Protein AF-A0A2E7MFT5-F1 (afdb_monomer)

Mean predicted aligned error: 11.11 Å

Radius of gyration: 20.75 Å; Cα contacts (8 Å, |Δi|>4): 295; chains: 1; bounding box: 54×28×75 Å

Foldseek 3Di:
DPPVVVVVVVVVVVVPPPPDDPDPPPPPPPPPDPDDLDFDWAAWEDFPQKIKTFTDLNDQFAKFKAALVRHTPDDVPHLDGDNRPDRIDMDGCVSNVDDAQIWIWTWHPDPDIDIDDTHGYHYQCPLVSPNDNEVVSLVQLVCVQVVNHDPPPPVGVNSQVSQPNVPPSDSYVVSSVVSVCVHVVVPD

Solvent-accessible surface area (backbone atoms only — not comparable to full-atom values): 11290 Å² total; per-residue (Å²): 144,79,76,76,69,68,61,60,58,60,63,60,61,72,74,73,75,86,80,85,80,88,70,81,83,71,78,80,72,77,72,81,76,76,87,64,96,44,73,41,73,74,44,36,37,37,50,93,64,33,31,43,38,31,33,39,47,70,24,67,34,26,30,38,46,21,42,80,86,68,47,74,53,90,54,100,70,35,74,45,68,58,73,29,86,50,54,63,48,78,41,50,34,87,78,58,66,74,50,70,68,24,25,40,25,47,26,32,85,50,102,67,65,55,62,56,76,70,36,60,27,39,41,53,40,29,52,81,72,78,84,55,67,48,72,67,26,54,51,52,54,50,24,50,66,67,76,62,39,59,100,75,50,75,79,46,71,62,36,51,58,15,46,26,67,83,71,80,87,59,74,42,74,67,27,55,53,54,46,50,30,52,62,69,67,68,63,127

Structure (mmCIF, N/CA/C/O backbone):
data_AF-A0A2E7MFT5-F1
#
_entry.id   AF-A0A2E7MFT5-F1
#
loop_
_atom_site.group_PDB
_atom_site.id
_atom_site.type_symbol
_atom_site.label_atom_id
_atom_site.label_alt_id
_atom_site.label_comp_id
_atom_site.label_asym_id
_atom_site.label_entity_id
_atom_site.label_seq_id
_atom_site.pdbx_PDB_ins_code
_atom_site.Cartn_x
_atom_site.Cartn_y
_atom_site.Cartn_z
_atom_site.occupancy
_atom_site.B_iso_or_equiv
_atom_site.auth_seq_id
_atom_site.auth_comp_id
_atom_site.auth_asym_id
_atom_site.auth_atom_id
_atom_site.pdbx_PDB_model_num
ATOM 1 N N . MET A 1 1 ? 16.860 3.274 -48.343 1.00 55.91 1 MET A N 1
ATOM 2 C CA . MET A 1 1 ? 16.608 2.228 -47.322 1.00 55.91 1 MET A CA 1
ATOM 3 C C . MET A 1 1 ? 17.905 1.760 -46.633 1.00 55.91 1 MET A C 1
ATOM 5 O O . MET A 1 1 ? 18.049 0.589 -46.322 1.00 55.91 1 MET A O 1
ATOM 9 N N . ALA A 1 2 ? 18.855 2.670 -46.365 1.00 52.38 2 ALA A N 1
ATOM 10 C CA . ALA A 1 2 ? 20.175 2.335 -45.801 1.00 52.38 2 ALA A CA 1
ATOM 11 C C . ALA A 1 2 ? 20.562 3.197 -44.580 1.00 52.38 2 ALA A C 1
ATOM 13 O O . ALA A 1 2 ? 21.679 3.111 -44.091 1.00 52.38 2 ALA A O 1
ATOM 14 N N . THR A 1 3 ? 19.641 4.016 -44.066 1.00 50.09 3 THR A N 1
ATOM 15 C CA . THR A 1 3 ? 19.906 4.994 -42.995 1.00 50.09 3 THR A CA 1
ATOM 16 C C . THR A 1 3 ? 19.317 4.615 -41.633 1.00 50.09 3 THR A C 1
ATOM 18 O O . THR A 1 3 ? 19.660 5.243 -40.643 1.00 50.09 3 THR A O 1
ATOM 21 N N . LEU A 1 4 ? 18.505 3.553 -41.542 1.00 46.22 4 LEU A N 1
ATOM 22 C CA . LEU A 1 4 ? 17.891 3.086 -40.283 1.00 46.22 4 LEU A CA 1
ATOM 23 C C . LEU A 1 4 ? 18.738 2.062 -39.503 1.00 46.22 4 LEU A C 1
ATOM 25 O O . LEU A 1 4 ? 18.418 1.744 -38.364 1.00 46.22 4 LEU A O 1
ATOM 29 N N . ARG A 1 5 ? 19.835 1.552 -40.080 1.00 45.94 5 ARG A N 1
ATOM 30 C CA . ARG A 1 5 ? 20.707 0.561 -39.419 1.00 45.94 5 ARG A CA 1
ATOM 31 C C . ARG A 1 5 ? 21.789 1.166 -38.518 1.00 45.94 5 ARG A C 1
ATOM 33 O O . ARG A 1 5 ? 22.285 0.466 -37.644 1.00 45.94 5 ARG A O 1
ATOM 40 N N . ASN A 1 6 ? 22.113 2.451 -38.676 1.00 44.56 6 ASN A N 1
ATOM 41 C CA . ASN A 1 6 ? 23.168 3.099 -37.885 1.00 44.56 6 ASN A CA 1
ATOM 42 C C . ASN A 1 6 ? 22.675 3.718 -36.569 1.00 44.56 6 ASN A C 1
ATOM 44 O O . ASN A 1 6 ? 23.493 4.013 -35.705 1.00 44.56 6 ASN A O 1
ATOM 48 N N . SER A 1 7 ? 21.363 3.869 -36.376 1.00 50.38 7 SER A N 1
ATOM 49 C CA . SER A 1 7 ? 20.803 4.431 -35.136 1.00 50.38 7 SER A CA 1
ATOM 50 C C . SER A 1 7 ? 20.579 3.380 -34.043 1.00 50.38 7 SER A C 1
ATOM 52 O O . SER A 1 7 ? 20.597 3.721 -32.867 1.00 50.38 7 SER A O 1
ATOM 54 N N . LEU A 1 8 ? 20.436 2.097 -34.403 1.00 45.00 8 LEU A N 1
ATOM 55 C CA . LEU A 1 8 ? 20.237 1.016 -33.428 1.00 45.00 8 LEU A CA 1
ATOM 56 C C . LEU A 1 8 ? 21.550 0.596 -32.739 1.00 45.00 8 LEU A C 1
ATOM 58 O O . LEU A 1 8 ? 21.550 0.224 -31.573 1.00 45.00 8 LEU A O 1
ATOM 62 N N . LEU A 1 9 ? 22.687 0.721 -33.431 1.00 44.47 9 LEU A N 1
ATOM 63 C CA . LEU A 1 9 ? 24.017 0.430 -32.875 1.00 44.47 9 LEU A CA 1
ATOM 64 C C . LEU A 1 9 ? 24.545 1.539 -31.950 1.00 44.47 9 LEU A C 1
ATOM 66 O O . LEU A 1 9 ? 25.370 1.261 -31.086 1.00 44.47 9 LEU A O 1
ATOM 70 N N . ALA A 1 10 ? 24.036 2.768 -32.077 1.00 44.44 10 ALA A N 1
ATOM 71 C CA . ALA A 1 10 ? 24.374 3.865 -31.170 1.00 44.44 10 ALA A CA 1
ATOM 72 C C . ALA A 1 10 ? 23.629 3.781 -29.826 1.00 44.44 10 ALA A C 1
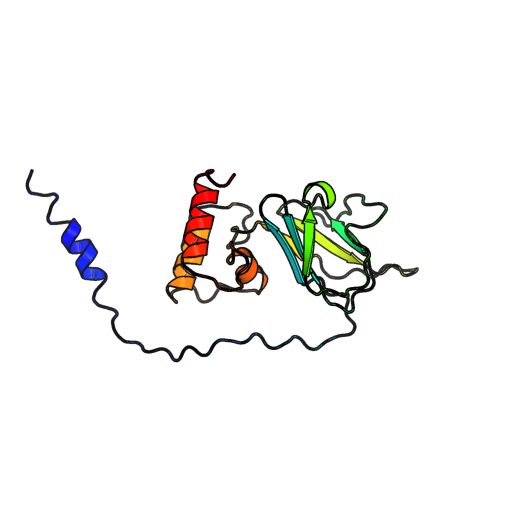ATOM 74 O O . ALA A 1 10 ? 24.140 4.282 -28.833 1.00 44.44 10 ALA A O 1
ATOM 75 N N . LEU A 1 11 ? 22.466 3.118 -29.771 1.00 44.41 11 LEU A N 1
ATOM 76 C CA . LEU A 1 11 ? 21.728 2.911 -28.519 1.00 44.41 11 LEU A CA 1
ATOM 77 C C . LEU A 1 11 ? 22.298 1.740 -27.695 1.00 44.41 11 LEU A C 1
ATOM 79 O O . LEU A 1 11 ? 22.260 1.766 -26.471 1.00 44.41 11 LEU A O 1
ATOM 83 N N . VAL A 1 12 ? 22.876 0.731 -28.359 1.00 46.03 12 VAL A N 1
ATOM 84 C CA . VAL A 1 12 ? 23.471 -0.446 -27.695 1.00 46.03 12 VAL A CA 1
ATOM 85 C C . VAL A 1 12 ? 24.888 -0.161 -27.167 1.00 46.03 12 VAL A C 1
ATOM 87 O O . VAL A 1 12 ? 25.321 -0.779 -26.200 1.00 46.03 12 VAL A O 1
ATOM 90 N N . ALA A 1 13 ? 25.609 0.810 -27.739 1.00 38.19 13 ALA A N 1
ATOM 91 C CA . ALA A 1 13 ? 26.979 1.131 -27.324 1.00 38.19 13 ALA A CA 1
ATOM 92 C C . ALA A 1 13 ? 27.079 1.988 -26.045 1.00 38.19 13 ALA A C 1
ATOM 94 O O . ALA A 1 13 ? 28.121 1.976 -25.393 1.00 38.19 13 ALA A O 1
ATOM 95 N N . THR A 1 14 ? 26.021 2.695 -25.640 1.00 41.31 14 THR A N 1
ATOM 96 C CA . THR A 1 14 ? 26.007 3.481 -24.389 1.00 41.31 14 THR A CA 1
ATOM 97 C C . THR A 1 14 ? 25.659 2.654 -23.149 1.00 41.31 14 THR A C 1
ATOM 99 O O . THR A 1 14 ? 25.906 3.106 -22.037 1.00 41.31 14 THR A O 1
ATOM 102 N N . LEU A 1 15 ? 25.150 1.429 -23.319 1.00 45.50 15 LEU A N 1
ATOM 103 C CA . LEU A 1 15 ? 24.795 0.521 -22.218 1.00 45.50 15 LEU A CA 1
ATOM 104 C C . LEU A 1 15 ? 25.962 -0.369 -21.743 1.00 45.50 15 LEU A C 1
ATOM 106 O O . LEU A 1 15 ? 25.806 -1.122 -20.790 1.00 45.50 15 LEU A O 1
ATOM 110 N N . ALA A 1 16 ? 27.142 -0.279 -22.368 1.00 43.31 16 ALA A N 1
ATOM 111 C CA . ALA A 1 16 ? 28.262 -1.196 -22.116 1.00 43.31 16 ALA A CA 1
ATOM 112 C C . ALA A 1 16 ? 29.451 -0.591 -21.336 1.00 43.31 16 ALA A C 1
ATOM 114 O O . ALA A 1 16 ? 30.512 -1.211 -21.294 1.00 43.31 16 ALA A O 1
ATOM 115 N N . PHE A 1 17 ? 29.317 0.600 -20.730 1.00 41.56 17 PHE A N 1
ATOM 116 C CA . PHE A 1 17 ? 30.444 1.289 -20.068 1.00 41.56 17 PHE A CA 1
ATOM 117 C C . PHE A 1 17 ? 30.360 1.431 -18.539 1.00 41.56 17 PHE A C 1
ATOM 119 O O . PHE A 1 17 ? 31.281 1.976 -17.939 1.00 41.56 17 PHE A O 1
ATOM 126 N N . PHE A 1 18 ? 29.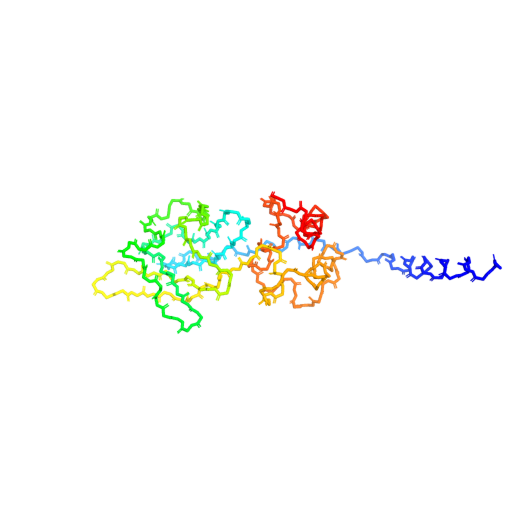330 0.900 -17.879 1.00 45.69 18 PHE A N 1
ATOM 127 C CA . PHE A 1 18 ? 29.241 0.897 -16.410 1.00 45.69 18 PHE A CA 1
ATOM 128 C C . PHE A 1 18 ? 29.406 -0.518 -15.853 1.00 45.69 18 PHE A C 1
ATOM 130 O O . PHE A 1 18 ? 28.514 -1.098 -15.247 1.00 45.69 18 PHE A O 1
ATOM 137 N N . GLY A 1 19 ? 30.580 -1.094 -16.108 1.00 44.16 19 GLY A N 1
ATOM 138 C CA . GLY A 1 19 ? 31.041 -2.309 -15.451 1.00 44.16 19 GLY A CA 1
ATOM 139 C C . GLY A 1 19 ? 31.974 -1.970 -14.290 1.00 44.16 19 GLY A C 1
ATOM 140 O O . GLY A 1 19 ? 32.982 -1.300 -14.496 1.00 44.16 19 GLY A O 1
ATOM 141 N N . ALA A 1 20 ? 31.655 -2.532 -13.122 1.00 48.84 20 ALA A N 1
ATOM 142 C CA . ALA A 1 20 ? 32.472 -2.646 -11.910 1.00 48.84 20 ALA A CA 1
ATOM 143 C C . ALA A 1 20 ? 32.384 -1.506 -10.878 1.00 48.84 20 ALA A C 1
ATOM 145 O O . ALA A 1 20 ? 33.358 -0.806 -10.607 1.00 48.84 20 ALA A O 1
ATOM 146 N N . ILE A 1 21 ? 31.257 -1.455 -10.163 1.00 49.47 21 ILE A N 1
ATOM 147 C CA . ILE A 1 21 ? 31.282 -1.181 -8.722 1.00 49.47 21 ILE A CA 1
ATOM 148 C C . ILE A 1 21 ? 30.649 -2.392 -8.038 1.00 49.47 21 ILE A C 1
ATOM 150 O O . ILE A 1 21 ? 29.444 -2.600 -8.084 1.00 49.47 21 ILE A O 1
ATOM 154 N N . LEU A 1 22 ? 31.500 -3.240 -7.462 1.00 48.91 22 LEU A N 1
ATOM 155 C CA . LEU A 1 22 ? 31.096 -4.329 -6.582 1.00 48.91 22 LEU A CA 1
ATOM 156 C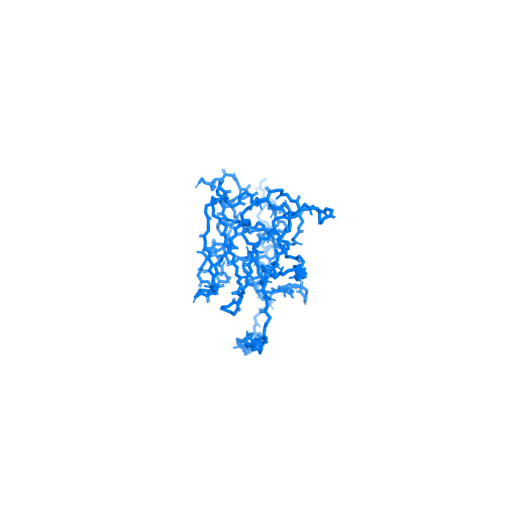 C . LEU A 1 22 ? 30.652 -3.693 -5.256 1.00 48.91 22 LEU A C 1
ATOM 158 O O . LEU A 1 22 ? 31.468 -3.502 -4.354 1.00 48.91 22 LEU A O 1
ATOM 162 N N . ALA A 1 23 ? 29.386 -3.287 -5.175 1.00 47.81 23 ALA A N 1
ATOM 163 C CA . ALA A 1 23 ? 28.787 -2.847 -3.926 1.00 47.81 23 ALA A CA 1
ATOM 164 C C . ALA A 1 23 ? 28.603 -4.073 -3.021 1.00 47.81 23 ALA A C 1
ATOM 166 O O . ALA A 1 23 ? 28.001 -5.075 -3.409 1.00 47.81 23 ALA A O 1
ATOM 167 N N . LEU A 1 24 ? 29.168 -4.009 -1.812 1.00 44.38 24 LEU A N 1
ATOM 168 C CA . LEU A 1 24 ? 28.772 -4.891 -0.722 1.00 44.38 24 LEU A CA 1
ATOM 169 C C . LEU A 1 24 ? 27.267 -4.688 -0.517 1.00 44.38 24 LEU A C 1
ATOM 171 O O . LEU A 1 24 ? 26.860 -3.663 0.023 1.00 44.38 24 LEU A O 1
ATOM 175 N N . VAL A 1 25 ? 26.458 -5.657 -0.942 1.00 45.59 25 VAL A N 1
ATOM 176 C CA . VAL A 1 25 ? 25.034 -5.720 -0.608 1.00 45.59 25 VAL A CA 1
ATOM 177 C C . VAL A 1 25 ? 24.938 -6.016 0.886 1.00 45.59 25 VAL A C 1
ATOM 179 O O . VAL A 1 25 ? 24.875 -7.163 1.324 1.00 45.59 25 VAL A O 1
ATOM 182 N N . THR A 1 26 ? 25.009 -4.972 1.704 1.00 46.06 26 THR A N 1
ATOM 183 C CA . THR A 1 26 ? 24.531 -5.039 3.078 1.00 46.06 26 THR A CA 1
ATOM 184 C C . THR A 1 26 ? 23.022 -4.926 2.996 1.00 46.06 26 THR A C 1
ATOM 186 O O . THR A 1 26 ? 22.499 -3.824 2.865 1.00 46.06 26 THR A O 1
ATOM 189 N N . SER A 1 27 ? 22.331 -6.066 3.035 1.00 48.72 27 SER A N 1
ATOM 190 C CA . SER A 1 27 ? 20.884 -6.108 3.227 1.00 48.72 27 SER A CA 1
ATOM 191 C C . SER A 1 27 ? 20.545 -5.234 4.435 1.00 48.72 27 SER A C 1
ATOM 193 O O . SER A 1 27 ? 20.915 -5.574 5.566 1.00 48.72 27 SER A O 1
ATOM 195 N N . ALA A 1 28 ? 19.908 -4.089 4.198 1.00 43.81 28 ALA A N 1
ATOM 196 C CA . ALA A 1 28 ? 19.410 -3.232 5.256 1.00 43.81 28 ALA A CA 1
ATOM 197 C C . ALA A 1 28 ? 18.240 -3.962 5.921 1.00 43.81 28 ALA A C 1
ATOM 199 O O . ALA A 1 28 ? 17.089 -3.824 5.526 1.00 43.81 28 ALA A O 1
ATOM 200 N N . GLN A 1 29 ? 18.538 -4.797 6.916 1.00 44.00 29 GLN A N 1
ATOM 201 C CA . GLN A 1 29 ? 17.504 -5.332 7.788 1.00 44.00 29 GLN A CA 1
ATOM 202 C C . GLN A 1 29 ? 16.940 -4.151 8.573 1.00 44.00 29 GLN A C 1
ATOM 204 O O . GLN A 1 29 ? 17.618 -3.591 9.440 1.00 44.00 29 GLN A O 1
ATOM 209 N N . ALA A 1 30 ? 15.718 -3.742 8.226 1.00 41.94 30 ALA A N 1
ATOM 210 C CA . ALA A 1 30 ? 14.962 -2.768 8.991 1.00 41.94 30 ALA A CA 1
ATOM 211 C C . ALA A 1 30 ? 14.952 -3.218 10.458 1.00 41.94 30 ALA A C 1
ATOM 213 O O . ALA A 1 30 ? 14.531 -4.330 10.786 1.00 41.94 30 ALA A O 1
ATOM 214 N N . ALA A 1 31 ? 15.496 -2.383 11.344 1.00 36.72 31 ALA A N 1
ATOM 215 C CA . ALA A 1 31 ? 15.562 -2.711 12.758 1.00 36.72 31 ALA A CA 1
ATOM 216 C C . ALA A 1 31 ? 14.135 -2.945 13.292 1.00 36.72 31 ALA A C 1
ATOM 218 O O . ALA A 1 31 ? 13.252 -2.128 13.010 1.00 36.72 31 ALA A O 1
ATOM 219 N N . PRO A 1 32 ? 13.890 -4.010 14.079 1.00 46.16 32 PRO A N 1
ATOM 220 C CA . PRO A 1 32 ? 12.576 -4.247 14.653 1.00 46.16 32 PRO A CA 1
ATOM 221 C C . PRO A 1 32 ? 12.218 -3.060 15.549 1.00 46.16 32 PRO A C 1
ATOM 223 O O . PRO A 1 32 ? 12.889 -2.801 16.555 1.00 46.16 32 PRO A O 1
ATOM 226 N N . ARG A 1 33 ? 11.185 -2.302 15.161 1.00 48.00 33 ARG A N 1
ATOM 227 C CA . ARG A 1 33 ? 10.689 -1.170 15.948 1.00 48.00 33 ARG A CA 1
ATOM 228 C C . ARG A 1 33 ? 10.337 -1.684 17.343 1.00 48.00 33 ARG A C 1
ATOM 230 O O . ARG A 1 33 ? 9.581 -2.642 17.503 1.00 48.00 33 ARG A O 1
ATOM 237 N N . GLY A 1 34 ? 10.973 -1.093 18.357 1.00 43.00 34 GLY A N 1
ATOM 238 C CA . GLY A 1 34 ? 10.844 -1.513 19.748 1.00 43.00 34 GLY A CA 1
ATOM 239 C C . GLY A 1 34 ? 9.376 -1.584 20.150 1.00 43.00 34 GLY A C 1
ATOM 240 O O . GLY A 1 34 ? 8.619 -0.649 19.914 1.00 43.00 34 GLY A O 1
ATOM 241 N N . ALA A 1 35 ? 8.984 -2.709 20.745 1.00 42.94 35 ALA A N 1
ATOM 242 C CA . ALA A 1 35 ? 7.597 -3.062 20.998 1.00 42.94 35 ALA A CA 1
ATOM 243 C C . ALA A 1 35 ? 6.954 -2.156 22.067 1.00 42.94 35 ALA A C 1
ATOM 245 O O . ALA A 1 35 ? 6.779 -2.567 23.220 1.00 42.94 35 ALA A O 1
ATOM 246 N N . GLY A 1 36 ? 6.592 -0.931 21.684 1.00 50.12 36 GLY A N 1
ATOM 247 C CA . GLY A 1 36 ? 5.813 0.001 22.485 1.00 50.12 36 GLY A CA 1
ATOM 248 C C . GLY A 1 36 ? 4.464 -0.596 22.884 1.00 50.12 36 GLY A C 1
ATOM 249 O O . GLY A 1 36 ? 4.002 -1.597 22.338 1.00 50.12 36 GLY A O 1
ATOM 250 N N . VAL A 1 37 ? 3.809 0.013 23.867 1.00 55.22 37 VAL A N 1
ATOM 251 C CA . VAL A 1 37 ? 2.467 -0.377 24.350 1.00 55.22 37 VAL A CA 1
ATOM 252 C C . VAL A 1 37 ? 1.353 -0.020 23.342 1.00 55.22 37 VAL A C 1
ATOM 254 O O . VAL A 1 37 ? 0.182 0.051 23.701 1.00 55.22 37 VAL A O 1
ATOM 257 N N . GLY A 1 38 ? 1.732 0.274 22.100 1.00 57.03 38 GLY A N 1
ATOM 258 C CA . GLY A 1 38 ? 0.995 1.111 21.175 1.00 57.03 38 GLY A CA 1
ATOM 259 C C . GLY A 1 38 ? 0.087 0.315 20.264 1.00 57.03 38 GLY A C 1
ATOM 260 O O . GLY A 1 38 ? 0.483 -0.678 19.657 1.00 57.03 38 GLY A O 1
ATOM 261 N N . LEU A 1 39 ? -1.136 0.806 20.186 1.00 63.75 39 LEU A N 1
ATOM 262 C CA . LEU A 1 39 ? -1.935 0.752 18.984 1.00 63.75 39 LEU A CA 1
ATOM 263 C C . LEU A 1 39 ? -1.028 1.280 17.852 1.00 63.75 39 LEU A C 1
ATOM 265 O O . LEU A 1 39 ? -0.491 2.380 17.954 1.00 63.75 39 LEU A O 1
ATOM 269 N N . GLU A 1 40 ? -0.686 0.438 16.886 1.00 81.81 40 GLU A N 1
ATOM 270 C CA . GLU A 1 40 ? 0.098 0.866 15.728 1.00 81.81 40 GLU A CA 1
ATOM 271 C C . GLU A 1 40 ? -0.482 0.114 14.545 1.00 81.81 40 GLU A C 1
ATOM 273 O O . GLU A 1 40 ? -0.320 -1.101 14.429 1.00 81.81 40 GLU A O 1
ATOM 278 N N . LEU A 1 41 ? -1.255 0.841 13.747 1.00 87.06 41 LEU A N 1
ATOM 279 C CA . LEU A 1 41 ? -1.563 0.459 12.383 1.00 87.06 41 LEU A CA 1
ATOM 280 C C . LEU A 1 41 ? -0.360 0.891 11.549 1.00 87.06 41 LEU A C 1
ATOM 282 O O . LEU A 1 41 ? 0.051 2.048 11.630 1.00 87.06 41 LEU A O 1
ATOM 286 N N . THR A 1 42 ? 0.238 -0.047 10.831 1.00 88.69 42 THR A N 1
ATOM 287 C CA . THR A 1 42 ? 1.450 0.194 10.051 1.00 88.69 42 THR A CA 1
ATOM 288 C C . THR A 1 42 ? 1.091 0.485 8.607 1.00 88.69 42 THR A C 1
ATOM 290 O O . THR A 1 42 ? 1.501 1.523 8.109 1.00 88.69 42 THR A O 1
ATOM 293 N N . SER A 1 43 ? 0.277 -0.367 7.981 1.00 90.94 43 SER A N 1
ATOM 294 C CA . SER A 1 43 ? -0.088 -0.222 6.572 1.00 90.94 43 SER A CA 1
ATOM 295 C C . SER A 1 43 ? -1.502 -0.732 6.290 1.00 90.94 43 SER A C 1
ATOM 297 O O . SER A 1 43 ? -2.029 -1.600 6.997 1.00 90.94 43 SER A O 1
ATOM 299 N N . VAL A 1 44 ? -2.125 -0.169 5.253 1.00 93.44 44 VAL A N 1
ATOM 300 C CA . VAL A 1 44 ? -3.365 -0.675 4.653 1.00 93.44 44 VAL A CA 1
ATOM 301 C C . VAL A 1 44 ? -3.195 -0.649 3.140 1.00 93.44 44 VAL A C 1
ATOM 303 O O . VAL A 1 44 ? -3.118 0.424 2.545 1.00 93.44 44 VAL A O 1
ATOM 306 N N . LEU A 1 45 ? -3.128 -1.827 2.531 1.00 95.06 45 LEU A N 1
ATOM 307 C CA . LEU A 1 45 ? -2.855 -2.008 1.111 1.00 95.06 45 LEU A CA 1
ATOM 308 C C . LEU A 1 45 ? -4.015 -2.742 0.440 1.00 95.06 45 LEU A C 1
ATOM 310 O O . LEU A 1 45 ? -4.439 -3.798 0.907 1.00 95.06 45 LEU A O 1
ATOM 314 N N . VAL A 1 46 ? -4.514 -2.197 -0.662 1.00 94.62 46 VAL A N 1
ATOM 315 C CA . VAL A 1 46 ? -5.524 -2.822 -1.519 1.00 94.62 46 VAL A CA 1
ATOM 316 C C . VAL A 1 46 ? -4.821 -3.501 -2.688 1.00 94.62 46 VAL A C 1
ATOM 318 O O . VAL A 1 46 ? -4.014 -2.873 -3.368 1.00 94.62 46 VAL A O 1
ATOM 321 N N . ARG A 1 47 ? -5.129 -4.775 -2.935 1.00 92.62 47 ARG A N 1
ATOM 322 C CA . ARG A 1 47 ? -4.613 -5.558 -4.063 1.00 92.62 47 ARG A CA 1
ATOM 323 C C . ARG A 1 47 ? -5.756 -6.364 -4.668 1.00 92.62 47 ARG A C 1
ATOM 325 O O . ARG A 1 47 ? -6.188 -7.356 -4.080 1.00 92.62 47 ARG A O 1
ATOM 332 N N . GLY A 1 48 ? -6.241 -5.943 -5.834 1.00 90.31 48 GLY A N 1
ATOM 333 C CA . GLY A 1 48 ? -7.386 -6.585 -6.479 1.00 90.31 48 GLY A CA 1
ATOM 334 C C . GLY A 1 48 ? -8.622 -6.560 -5.575 1.00 90.31 48 GLY A C 1
ATOM 335 O O . GLY A 1 48 ? -9.104 -5.493 -5.198 1.00 90.31 48 GLY A O 1
ATOM 336 N N . ASP A 1 49 ? -9.116 -7.740 -5.206 1.00 92.12 49 ASP A N 1
ATOM 337 C CA . ASP A 1 49 ? -10.259 -7.940 -4.312 1.00 92.12 49 ASP A CA 1
ATOM 338 C C . ASP A 1 49 ? -9.877 -8.112 -2.832 1.00 92.12 49 ASP A C 1
ATOM 340 O O . ASP A 1 49 ? -10.748 -8.341 -1.993 1.00 92.12 49 ASP A O 1
ATOM 344 N N . THR A 1 50 ? -8.598 -7.954 -2.486 1.00 92.50 50 THR A N 1
ATOM 345 C CA . THR A 1 50 ? -8.101 -8.124 -1.117 1.00 92.50 50 THR A CA 1
ATOM 346 C C . THR A 1 50 ? -7.604 -6.818 -0.505 1.00 92.50 50 THR A C 1
ATOM 348 O O . THR A 1 50 ? -7.079 -5.932 -1.183 1.00 92.50 50 THR A O 1
ATOM 351 N N . VAL A 1 51 ? -7.752 -6.700 0.814 1.00 92.56 51 VAL A N 1
ATOM 352 C CA . VAL A 1 51 ? -7.174 -5.634 1.632 1.00 92.56 51 VAL A CA 1
ATOM 353 C C . VAL A 1 51 ? -6.257 -6.257 2.674 1.00 92.56 51 VAL A C 1
ATOM 355 O O . VAL A 1 51 ? -6.722 -6.930 3.596 1.00 92.56 51 VAL A O 1
ATOM 358 N N . ARG A 1 52 ? -4.956 -6.001 2.547 1.00 92.38 52 ARG A N 1
ATOM 359 C CA . ARG A 1 52 ? -3.928 -6.373 3.521 1.00 92.38 52 ARG A CA 1
ATOM 360 C C . ARG A 1 52 ? -3.770 -5.245 4.533 1.00 92.38 52 ARG A C 1
ATOM 362 O O . ARG A 1 52 ? -3.528 -4.096 4.178 1.00 92.38 52 ARG A O 1
ATOM 369 N N . VAL A 1 53 ? -3.905 -5.575 5.808 1.00 90.31 53 VAL A N 1
ATOM 370 C CA . VAL A 1 53 ? -3.790 -4.640 6.928 1.00 90.31 53 VAL A CA 1
ATOM 371 C C . VAL A 1 53 ? -2.678 -5.131 7.841 1.00 90.31 53 VAL A C 1
ATOM 373 O O . VAL A 1 53 ? -2.790 -6.218 8.411 1.00 90.31 53 VAL A O 1
ATOM 376 N N . GLU A 1 54 ? -1.632 -4.329 8.022 1.00 88.44 54 GLU A N 1
ATOM 377 C CA . GLU A 1 54 ? -0.558 -4.637 8.969 1.00 88.44 54 GLU A CA 1
ATOM 378 C C . GLU A 1 54 ? -0.681 -3.796 10.227 1.00 88.44 54 GLU A C 1
ATOM 380 O O . GLU A 1 54 ? -0.784 -2.569 10.177 1.00 88.44 54 GLU A O 1
ATOM 385 N N . TYR A 1 55 ? -0.669 -4.457 11.379 1.00 86.38 55 TYR A N 1
ATOM 386 C CA . TYR A 1 55 ? -0.801 -3.799 12.670 1.00 86.38 55 TYR A CA 1
ATOM 387 C C . TYR A 1 55 ? -0.090 -4.575 13.781 1.00 86.38 55 TYR A C 1
ATOM 389 O O . TYR A 1 55 ? 0.192 -5.769 13.695 1.00 86.38 55 TYR A O 1
ATOM 397 N N . SER A 1 56 ? 0.197 -3.886 14.881 1.00 81.94 56 SER A N 1
ATOM 398 C CA . SER A 1 56 ? 0.867 -4.473 16.041 1.00 81.94 56 SER A CA 1
ATOM 399 C C . SER A 1 56 ? 0.028 -5.582 16.699 1.00 81.94 56 SER A C 1
ATOM 401 O O . SER A 1 56 ? -1.142 -5.400 17.037 1.00 81.94 56 SER A O 1
ATOM 403 N N . SER A 1 57 ? 0.652 -6.713 17.038 1.00 72.12 57 SER A N 1
ATOM 404 C CA . SER A 1 57 ? 0.010 -7.794 17.815 1.00 72.12 57 SER A CA 1
ATOM 405 C C . SER A 1 57 ? -0.458 -7.357 19.216 1.00 72.12 57 SER A C 1
ATOM 407 O O . SER A 1 57 ? -1.205 -8.048 19.909 1.00 72.12 57 SER A O 1
ATOM 409 N N . LYS A 1 58 ? -0.051 -6.172 19.681 1.00 75.25 58 LYS A N 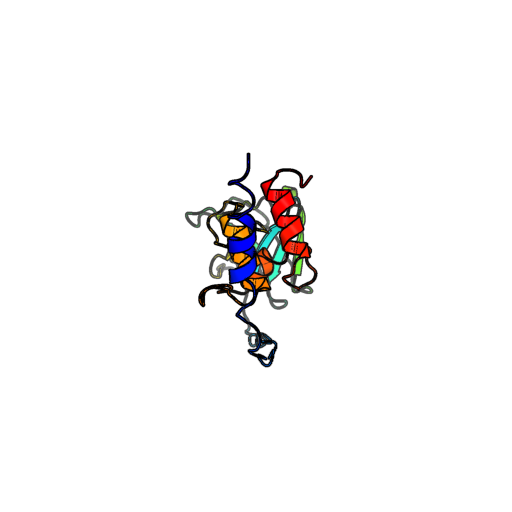1
ATOM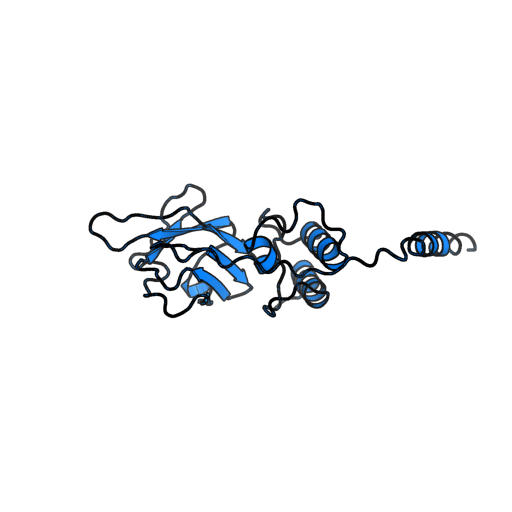 410 C CA . LYS A 1 58 ? -0.477 -5.623 20.977 1.00 75.25 58 LYS A CA 1
ATOM 411 C C . LYS A 1 58 ? -1.762 -4.798 20.897 1.00 75.25 58 LYS A C 1
ATOM 413 O O . LYS A 1 58 ? -2.239 -4.338 21.939 1.00 75.25 58 LYS A O 1
ATOM 418 N N . VAL A 1 59 ? -2.324 -4.623 19.702 1.00 71.06 59 VAL A N 1
ATOM 419 C CA . VAL A 1 59 ? -3.519 -3.813 19.457 1.00 71.06 59 VAL A CA 1
ATOM 420 C C . VAL A 1 59 ? -4.726 -4.312 20.258 1.00 71.06 59 VAL A C 1
ATOM 422 O O . VAL A 1 59 ? -5.029 -5.507 20.325 1.00 71.06 59 VAL A O 1
ATOM 425 N N . ARG A 1 60 ? -5.424 -3.352 20.877 1.00 74.19 60 ARG A N 1
ATOM 426 C CA . ARG A 1 60 ? -6.725 -3.517 21.537 1.00 74.19 60 ARG A CA 1
ATOM 427 C C . ARG A 1 60 ? -7.638 -2.371 21.114 1.00 74.19 60 ARG A C 1
ATOM 429 O O . ARG A 1 60 ? -7.706 -1.348 21.798 1.00 74.19 60 ARG A O 1
ATOM 436 N N . GLY A 1 61 ? -8.282 -2.523 19.968 1.00 79.12 61 GLY A N 1
ATOM 437 C CA . GLY A 1 61 ? -9.110 -1.477 19.395 1.00 79.12 61 GLY A CA 1
ATOM 438 C C . GLY A 1 61 ? -9.787 -1.905 18.106 1.00 79.12 61 GLY A C 1
ATOM 439 O O . GLY A 1 61 ? -9.596 -3.032 17.647 1.00 79.12 61 GLY A O 1
ATOM 440 N N . CYS A 1 62 ? -10.545 -0.970 17.549 1.00 84.38 62 CYS A N 1
ATOM 441 C CA . CYS A 1 62 ? -11.236 -1.109 16.283 1.00 84.38 62 CYS A CA 1
ATOM 442 C C . CYS A 1 62 ? -10.596 -0.204 15.231 1.00 84.38 62 CYS A C 1
ATOM 444 O O . CYS A 1 62 ? -10.314 0.966 15.510 1.00 84.38 62 CYS A O 1
ATOM 446 N N . GLY A 1 63 ? -10.380 -0.725 14.024 1.00 86.38 63 GLY A N 1
ATOM 447 C CA . GLY A 1 63 ? -10.083 0.111 12.863 1.00 86.38 63 GLY A CA 1
ATOM 448 C C . GLY A 1 63 ? -11.324 0.912 12.467 1.00 86.38 63 GLY A C 1
ATOM 449 O O . GLY A 1 63 ? -12.394 0.338 12.299 1.00 86.38 63 GLY A O 1
ATOM 450 N N . LEU A 1 64 ? -11.208 2.225 12.322 1.00 87.31 64 LEU A N 1
ATOM 451 C CA . LEU A 1 64 ? -12.260 3.107 11.824 1.00 87.31 64 LEU A CA 1
ATOM 452 C C . LEU A 1 64 ? -11.855 3.647 10.458 1.00 87.31 64 LEU A C 1
ATOM 454 O O . LEU A 1 64 ? -10.761 4.195 10.301 1.00 87.31 64 LEU A O 1
ATOM 458 N N . LEU A 1 65 ? -12.745 3.501 9.479 1.00 88.06 65 LEU A N 1
ATOM 459 C CA . LEU A 1 65 ? -12.552 4.077 8.157 1.00 88.06 65 LEU A CA 1
ATOM 460 C C . LEU A 1 65 ? -12.863 5.572 8.207 1.00 88.06 65 LEU A C 1
ATOM 462 O O . LEU A 1 65 ? -13.888 5.992 8.746 1.00 88.06 65 LEU A O 1
ATOM 466 N N . THR A 1 66 ? -11.997 6.379 7.614 1.00 87.06 66 THR A N 1
ATOM 467 C CA . THR A 1 66 ? -12.156 7.827 7.516 1.00 87.06 66 THR A CA 1
ATOM 468 C C . THR A 1 66 ? -12.000 8.284 6.072 1.00 87.06 66 THR A C 1
ATOM 470 O O . THR A 1 66 ? -11.261 7.693 5.284 1.00 87.06 66 THR A O 1
ATOM 473 N N . ASN A 1 67 ? -12.735 9.331 5.703 1.00 87.00 67 ASN A N 1
ATOM 474 C CA . ASN A 1 67 ? -12.576 9.976 4.404 1.00 87.00 67 ASN A CA 1
ATOM 475 C C . ASN A 1 67 ? -11.321 10.875 4.387 1.00 87.00 67 ASN A C 1
ATOM 477 O O . ASN A 1 67 ? -10.660 11.054 5.408 1.00 87.00 67 ASN A O 1
ATOM 481 N N . ARG A 1 68 ? -11.037 11.510 3.242 1.00 83.19 68 ARG A N 1
ATOM 482 C CA . ARG A 1 68 ? -9.911 12.456 3.082 1.00 83.19 68 ARG A CA 1
ATOM 483 C C . ARG A 1 68 ? -9.941 13.651 4.043 1.00 83.19 68 ARG A C 1
ATOM 485 O O . ARG A 1 68 ? -8.899 14.220 4.340 1.00 83.19 68 ARG A O 1
ATOM 492 N N . ASP A 1 69 ? -11.116 14.013 4.557 1.00 86.25 69 ASP A N 1
ATOM 493 C CA . ASP A 1 69 ? -11.277 15.084 5.549 1.00 86.25 69 ASP A CA 1
ATOM 494 C C . ASP A 1 69 ? -11.106 14.584 6.997 1.00 86.25 69 ASP A C 1
ATOM 496 O O . ASP A 1 69 ? -11.321 15.339 7.948 1.00 86.25 69 ASP A O 1
ATOM 500 N N . GLY A 1 70 ? -10.796 13.297 7.189 1.00 82.69 70 GLY A N 1
ATOM 501 C CA . GLY A 1 70 ? -10.703 12.646 8.495 1.00 82.69 70 GLY A CA 1
ATOM 502 C C . GLY A 1 70 ? -12.054 12.378 9.167 1.00 82.69 70 GLY A C 1
ATOM 503 O O . GLY A 1 70 ? -12.090 12.087 10.363 1.00 82.69 70 GLY A O 1
ATOM 504 N N . ARG A 1 71 ? -13.172 12.487 8.438 1.00 86.00 71 ARG A N 1
ATOM 505 C CA . ARG A 1 71 ? -14.513 12.159 8.945 1.00 86.00 71 ARG A CA 1
ATOM 506 C C . ARG A 1 71 ? -14.753 10.662 8.874 1.00 86.00 71 ARG A C 1
ATOM 508 O O . ARG A 1 71 ? -14.493 10.043 7.846 1.00 86.00 71 ARG A O 1
ATOM 515 N N . GLU A 1 72 ? -15.303 10.107 9.945 1.00 85.62 72 GLU A N 1
ATOM 516 C CA . GLU A 1 72 ? -15.637 8.687 10.033 1.00 85.62 72 GLU A CA 1
ATOM 517 C C . GLU A 1 72 ? -16.707 8.302 9.005 1.00 85.62 72 GLU A C 1
ATOM 519 O O . GLU A 1 72 ? -17.791 8.891 8.937 1.00 85.62 72 GLU A O 1
ATOM 524 N N . LEU A 1 73 ? -16.387 7.293 8.201 1.00 80.06 73 LEU A N 1
ATOM 525 C CA . LEU A 1 73 ? -17.309 6.643 7.286 1.00 80.06 73 LEU A CA 1
ATOM 526 C C . LEU A 1 73 ? -17.971 5.512 8.080 1.00 80.06 73 LEU A C 1
ATOM 528 O O . LEU A 1 73 ? -17.327 4.512 8.377 1.00 80.06 73 LEU A O 1
ATOM 532 N N . HIS A 1 74 ? -19.218 5.745 8.510 1.00 62.59 74 HIS A N 1
ATOM 533 C CA . HIS A 1 74 ? -19.997 4.918 9.445 1.00 62.59 74 HIS A CA 1
ATOM 534 C C . HIS A 1 74 ? -19.721 3.411 9.317 1.00 62.59 74 HIS A C 1
ATOM 536 O O . HIS A 1 74 ? -20.192 2.757 8.387 1.00 62.59 74 HIS A O 1
ATOM 542 N N . SER A 1 75 ? -19.004 2.870 10.299 1.00 60.75 75 SER A N 1
ATOM 543 C CA . SER A 1 75 ? -18.955 1.442 10.581 1.00 60.75 75 SER A CA 1
ATOM 544 C C . SER A 1 75 ? -19.335 1.263 12.043 1.00 60.75 75 SER A C 1
ATOM 546 O O . SER A 1 75 ? -18.531 1.517 12.939 1.00 60.75 75 SER A O 1
ATOM 548 N N . ASP A 1 76 ? -20.580 0.852 12.279 1.00 59.03 76 ASP A N 1
ATOM 549 C CA . ASP A 1 76 ? -21.157 0.674 13.619 1.00 59.03 76 ASP A CA 1
ATOM 550 C C . ASP A 1 76 ? -20.404 -0.384 14.453 1.00 59.03 76 ASP A C 1
ATOM 552 O O . ASP A 1 76 ? -20.585 -0.476 15.667 1.00 59.03 76 ASP A O 1
ATOM 556 N N . THR A 1 77 ? -19.545 -1.181 13.809 1.00 58.31 77 THR A N 1
ATOM 557 C CA . THR A 1 77 ? -18.771 -2.270 14.416 1.00 58.31 77 THR A CA 1
ATOM 558 C C . THR A 1 77 ? -17.259 -2.140 14.235 1.00 58.31 77 THR A C 1
ATOM 560 O O . THR A 1 77 ? -16.550 -3.049 14.649 1.00 58.31 77 THR A O 1
ATOM 563 N N . GLY A 1 78 ? -16.751 -1.057 13.630 1.00 61.12 78 GLY A N 1
ATOM 564 C CA . GLY A 1 78 ? -15.354 -0.961 13.186 1.00 61.12 78 GLY A CA 1
ATOM 565 C C . GLY A 1 78 ? -15.019 -1.917 12.025 1.00 61.12 78 GLY A C 1
ATOM 566 O O . GLY A 1 78 ? -15.675 -2.936 11.827 1.00 61.12 78 GLY A O 1
ATOM 567 N N . LEU A 1 79 ? -14.003 -1.580 11.225 1.00 70.50 79 LEU A N 1
ATOM 568 C CA . LEU A 1 79 ? -13.463 -2.406 10.131 1.00 70.50 79 LEU A CA 1
ATOM 569 C C . LEU A 1 79 ? -12.961 -3.763 10.641 1.00 70.50 79 LEU A C 1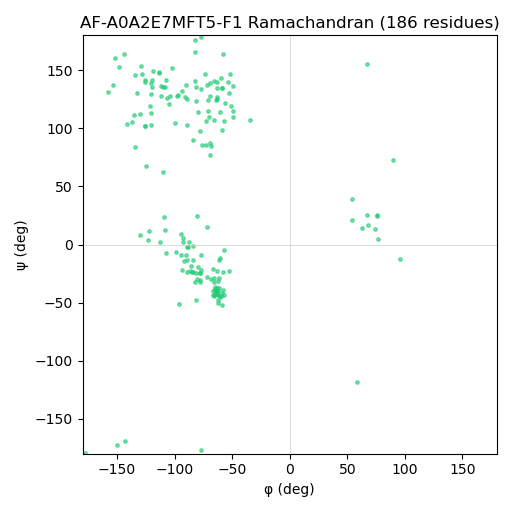
ATOM 571 O O . LEU A 1 79 ? -13.180 -4.797 10.023 1.00 70.50 79 LEU A O 1
ATOM 575 N N . PHE A 1 80 ? -12.287 -3.754 11.790 1.00 74.19 80 PHE A N 1
ATOM 576 C CA . PHE A 1 80 ? -11.835 -4.948 12.496 1.00 74.19 80 PHE A CA 1
ATOM 577 C C . PHE A 1 80 ? -11.620 -4.608 13.969 1.00 74.19 80 PHE A C 1
ATOM 579 O O . PHE A 1 80 ? -10.953 -3.625 14.277 1.00 74.19 80 PHE A O 1
ATOM 586 N N . CYS A 1 81 ? -12.161 -5.428 14.873 1.00 74.38 81 CYS A N 1
ATOM 587 C CA . CYS A 1 81 ? -11.998 -5.301 16.327 1.00 74.38 81 CYS A CA 1
ATOM 588 C C . CYS A 1 81 ? -11.460 -6.617 16.895 1.00 74.38 81 CYS A C 1
ATOM 590 O O . CYS A 1 81 ? -12.168 -7.382 17.554 1.00 74.38 81 CYS A O 1
ATOM 592 N N . ARG A 1 82 ? -10.211 -6.955 16.558 1.00 66.75 82 ARG A N 1
ATOM 593 C CA . ARG A 1 82 ? -9.580 -8.209 16.990 1.00 66.75 82 ARG A CA 1
ATOM 594 C C . ARG A 1 82 ? -8.337 -7.929 17.819 1.00 66.75 82 ARG A C 1
ATOM 596 O O . ARG A 1 82 ? -7.556 -7.028 17.532 1.00 66.75 82 ARG A O 1
ATOM 603 N N . LYS A 1 83 ? -8.143 -8.737 18.862 1.00 64.88 83 LYS A N 1
ATOM 604 C CA . LYS A 1 83 ? -6.894 -8.763 19.624 1.00 64.88 83 LYS A CA 1
ATOM 605 C C . LYS A 1 83 ? -5.836 -9.411 18.731 1.00 64.88 83 LYS A C 1
ATOM 607 O O . LYS A 1 83 ? -5.996 -10.580 18.389 1.00 64.88 83 LYS A O 1
ATOM 612 N N . GLY A 1 84 ? -4.817 -8.647 18.341 1.00 55.31 84 GLY A N 1
ATOM 613 C CA . GLY A 1 84 ? -3.812 -9.061 17.361 1.00 55.31 84 GLY A CA 1
ATOM 614 C C . GLY A 1 84 ? -3.069 -10.326 17.784 1.00 55.31 84 GLY A C 1
ATOM 615 O O . GLY A 1 84 ? -2.154 -10.284 18.597 1.00 55.31 84 GLY A O 1
ATOM 616 N N . VAL A 1 85 ? -3.479 -11.474 17.262 1.00 56.44 85 VAL A N 1
ATOM 617 C CA . VAL A 1 85 ? -2.626 -12.670 17.255 1.00 56.44 85 VAL A CA 1
ATOM 618 C C . VAL A 1 85 ? -1.700 -12.656 16.039 1.00 56.44 85 VAL A C 1
ATOM 620 O O . VAL A 1 85 ? -0.596 -13.187 16.124 1.00 56.44 85 VAL A O 1
ATOM 623 N N . ASP A 1 86 ? -2.102 -11.933 14.992 1.00 58.53 86 ASP A N 1
ATOM 624 C CA . ASP A 1 86 ? -1.408 -11.810 13.715 1.00 58.53 86 ASP A CA 1
ATOM 625 C C . ASP A 1 86 ? -0.891 -10.377 13.511 1.00 58.53 86 ASP A C 1
ATOM 627 O O . ASP A 1 86 ? -1.492 -9.416 13.999 1.00 58.53 86 ASP A O 1
ATOM 631 N N . VAL A 1 87 ? 0.248 -10.254 12.822 1.00 75.25 87 VAL A N 1
ATOM 632 C CA . VAL A 1 87 ? 0.870 -8.972 12.425 1.00 75.25 87 VAL A CA 1
ATOM 633 C C . VAL A 1 87 ? 0.258 -8.448 11.118 1.00 75.25 87 VAL A C 1
ATOM 635 O O . VAL A 1 87 ? 0.265 -7.247 10.866 1.00 75.25 87 VAL A O 1
ATOM 638 N N . VAL A 1 88 ? -0.304 -9.353 10.312 1.00 85.00 88 VAL A N 1
ATOM 639 C CA . VAL A 1 88 ? -0.878 -9.101 8.988 1.00 85.00 88 VAL A CA 1
ATOM 640 C C . VAL A 1 88 ? -2.242 -9.787 8.943 1.00 85.00 88 VAL A C 1
ATOM 642 O O . VAL A 1 88 ? -2.351 -10.960 9.300 1.00 85.00 88 VAL A O 1
ATOM 645 N N . ALA A 1 89 ? -3.279 -9.068 8.524 1.00 86.81 89 ALA A N 1
ATOM 646 C CA . ALA A 1 89 ? -4.599 -9.626 8.262 1.00 86.81 89 ALA A CA 1
ATOM 647 C C . ALA A 1 89 ? -5.038 -9.276 6.840 1.00 86.81 89 ALA A C 1
ATOM 649 O O . ALA A 1 89 ? -4.835 -8.150 6.392 1.00 86.81 89 ALA A O 1
ATOM 650 N N . GLU A 1 90 ? -5.671 -10.226 6.164 1.00 89.69 90 GLU A N 1
ATOM 651 C CA . GLU A 1 90 ? -6.244 -10.035 4.834 1.00 89.69 90 GLU A CA 1
ATOM 652 C C . GLU A 1 90 ? -7.769 -10.106 4.914 1.00 89.69 90 GLU A C 1
ATOM 654 O O . GLU A 1 90 ? -8.333 -10.955 5.612 1.00 89.69 90 GLU A O 1
ATOM 659 N N . TYR A 1 91 ? -8.427 -9.189 4.214 1.00 89.81 91 TYR A N 1
ATOM 660 C CA . TYR A 1 91 ? -9.880 -9.069 4.138 1.00 89.81 91 TYR A CA 1
ATOM 661 C C . TYR A 1 91 ? -10.320 -8.995 2.681 1.00 89.81 91 TYR A C 1
ATOM 663 O O . TYR A 1 91 ? -9.581 -8.499 1.837 1.00 89.81 91 TYR A O 1
ATOM 671 N N . ASP A 1 92 ? -11.548 -9.412 2.398 1.00 91.06 92 ASP A N 1
ATOM 672 C CA . ASP A 1 92 ? -12.188 -9.140 1.112 1.00 91.06 92 ASP A CA 1
ATOM 673 C C . ASP A 1 92 ? -12.569 -7.647 1.026 1.00 91.06 92 ASP A C 1
ATOM 675 O O . ASP A 1 92 ? -13.079 -7.055 1.987 1.00 91.06 92 ASP A O 1
ATOM 679 N N . ILE A 1 93 ? -12.329 -7.011 -0.121 1.00 89.12 93 ILE A N 1
ATOM 680 C CA . ILE A 1 93 ? -12.600 -5.585 -0.339 1.00 89.12 93 ILE A CA 1
ATOM 681 C C . ILE A 1 93 ? -14.087 -5.243 -0.187 1.00 89.12 93 ILE A C 1
ATOM 683 O O . ILE A 1 93 ? -14.432 -4.133 0.222 1.00 89.12 93 ILE A O 1
ATOM 687 N N . THR A 1 94 ? -14.991 -6.185 -0.462 1.00 87.69 94 THR A N 1
ATOM 688 C CA . THR A 1 94 ? -16.438 -5.988 -0.305 1.00 87.69 94 THR A CA 1
ATOM 689 C C . THR A 1 94 ? -16.860 -5.939 1.165 1.00 87.69 94 THR A C 1
ATOM 691 O O . THR A 1 94 ? -17.833 -5.251 1.509 1.00 87.69 94 THR A O 1
ATOM 694 N N . GLU A 1 95 ? -16.101 -6.610 2.036 1.00 85.56 95 GLU A N 1
ATOM 695 C CA . GLU A 1 95 ? -16.272 -6.580 3.487 1.00 85.56 95 GLU A CA 1
ATOM 696 C C . GLU A 1 95 ? -15.621 -5.332 4.092 1.00 85.56 95 GLU A C 1
ATOM 698 O O . GLU A 1 95 ? -16.263 -4.616 4.863 1.00 85.56 95 GLU A O 1
ATOM 703 N N . PHE A 1 96 ? -14.372 -5.039 3.712 1.00 83.56 96 PHE A N 1
ATOM 704 C CA . PHE A 1 96 ? -13.589 -3.944 4.290 1.00 83.56 96 PHE A CA 1
ATOM 705 C C . PHE A 1 96 ? -13.994 -2.563 3.742 1.00 83.56 96 PHE A C 1
ATOM 707 O O . PHE A 1 96 ? -13.963 -1.572 4.465 1.00 83.56 96 PHE A O 1
ATOM 714 N N . ARG A 1 97 ? -14.429 -2.479 2.477 1.00 86.31 97 ARG A N 1
ATOM 715 C CA . ARG A 1 97 ? -14.920 -1.259 1.801 1.00 86.31 97 ARG A CA 1
ATOM 716 C C . ARG A 1 97 ? -13.974 -0.053 1.838 1.00 86.31 97 ARG A C 1
ATOM 718 O O . ARG A 1 97 ? -14.433 1.079 1.667 1.00 86.31 97 ARG A O 1
ATOM 725 N N . ALA A 1 98 ? -12.680 -0.271 2.061 1.00 88.06 98 ALA A N 1
ATOM 726 C CA . ALA A 1 98 ? -11.700 0.793 1.925 1.00 88.06 98 ALA A CA 1
ATOM 727 C C . ALA A 1 98 ? -11.306 0.965 0.464 1.00 88.06 98 ALA A C 1
ATOM 729 O O . ALA A 1 98 ? -11.151 -0.008 -0.270 1.00 88.06 98 ALA A O 1
ATOM 730 N N . LEU A 1 99 ? -11.145 2.220 0.068 1.00 91.44 99 LEU A N 1
ATOM 731 C CA . LEU A 1 99 ? -10.727 2.617 -1.268 1.00 91.44 99 LEU A CA 1
ATOM 732 C C . LEU A 1 99 ? -9.399 3.378 -1.185 1.00 91.44 99 LEU A C 1
ATOM 734 O O . LEU A 1 99 ? -9.189 4.088 -0.193 1.00 91.44 99 LEU A O 1
ATOM 738 N N . PRO A 1 100 ? -8.542 3.296 -2.216 1.00 91.81 100 PRO A N 1
ATOM 739 C CA . PRO A 1 100 ? -7.324 4.094 -2.296 1.00 91.81 100 PRO A CA 1
ATOM 740 C C . PRO A 1 100 ? -7.561 5.590 -2.024 1.00 91.81 100 PRO A C 1
ATOM 742 O O . PRO A 1 100 ? -8.558 6.189 -2.449 1.00 91.81 100 PRO A O 1
ATOM 745 N N . GLY A 1 101 ? -6.667 6.193 -1.240 1.00 90.25 101 GLY A N 1
ATOM 746 C CA . GLY A 1 101 ? -6.758 7.587 -0.800 1.00 90.25 101 GLY A CA 1
ATOM 747 C C . GLY A 1 101 ? -7.769 7.858 0.321 1.00 90.25 101 GLY A C 1
ATOM 748 O O . GLY A 1 101 ? -8.013 9.020 0.660 1.00 90.25 101 GLY A O 1
ATOM 749 N N . GLN A 1 102 ? -8.410 6.831 0.885 1.00 93.00 102 GLN A N 1
ATOM 750 C CA . GLN A 1 102 ? -9.056 6.923 2.199 1.00 93.00 102 GLN A CA 1
ATOM 751 C C . GLN A 1 102 ? -8.018 6.727 3.306 1.00 93.00 102 GLN A C 1
ATOM 753 O O . GLN A 1 102 ? -6.849 6.459 3.040 1.00 93.00 102 GLN A O 1
ATOM 758 N N . SER A 1 103 ? -8.421 6.854 4.569 1.00 93.00 103 SER A N 1
ATOM 759 C CA . SER A 1 103 ? -7.515 6.545 5.673 1.00 93.00 103 SER A CA 1
ATOM 760 C C . SER A 1 103 ? -8.183 5.708 6.744 1.00 93.00 103 SER A C 1
ATOM 762 O O . SER A 1 103 ? -9.360 5.887 7.053 1.00 93.00 103 SER A O 1
ATOM 764 N N . VAL A 1 104 ? -7.417 4.820 7.360 1.00 91.56 104 VAL A N 1
ATOM 765 C CA . VAL A 1 104 ? -7.860 4.013 8.492 1.00 91.56 104 VAL A CA 1
ATOM 766 C C . VAL A 1 104 ? -7.175 4.515 9.753 1.00 91.56 104 VAL A C 1
ATOM 768 O O . VAL A 1 104 ? -5.979 4.800 9.768 1.00 91.56 104 VAL A O 1
ATOM 771 N N . ARG A 1 105 ? -7.943 4.639 10.833 1.00 90.62 105 ARG A N 1
ATOM 772 C CA . ARG A 1 105 ? -7.434 4.991 12.160 1.00 90.62 105 ARG A CA 1
ATOM 773 C C . ARG A 1 105 ? -7.753 3.882 13.128 1.00 90.62 105 ARG A C 1
ATOM 775 O O . ARG A 1 105 ? -8.877 3.402 13.168 1.00 90.62 105 ARG A O 1
ATOM 782 N N . LEU A 1 106 ? -6.789 3.510 13.951 1.00 87.88 106 LEU A N 1
ATOM 783 C CA . LEU A 1 106 ? -7.027 2.548 15.010 1.00 87.88 106 LEU A CA 1
ATOM 784 C C . LEU A 1 106 ? -7.431 3.281 16.293 1.00 87.88 106 LEU A C 1
ATOM 786 O O . LEU A 1 106 ? -6.727 4.193 16.725 1.00 87.88 106 LEU A O 1
ATOM 790 N N . CYS A 1 107 ? -8.559 2.895 16.893 1.00 85.25 107 CYS A N 1
ATOM 791 C CA . CYS A 1 107 ? -9.117 3.538 18.084 1.00 85.25 107 CYS A CA 1
ATOM 792 C C . CYS A 1 107 ? -9.371 2.533 19.213 1.00 85.25 107 CYS A C 1
ATOM 794 O O . CYS A 1 107 ? -9.819 1.414 18.969 1.00 85.25 107 CYS A O 1
ATOM 796 N N . THR A 1 108 ? -9.121 2.920 20.466 1.00 84.12 108 THR A N 1
ATOM 797 C CA . THR A 1 108 ? -9.435 2.076 21.634 1.00 84.12 108 THR A CA 1
ATOM 798 C C . THR A 1 108 ? -10.932 2.010 21.931 1.00 84.12 108 THR A C 1
ATOM 800 O O . THR A 1 108 ? -11.638 3.008 21.836 1.00 84.12 108 THR A O 1
ATOM 803 N N . GLU A 1 109 ? -11.400 0.864 22.429 1.00 75.50 109 GLU A N 1
ATOM 804 C CA . GLU A 1 109 ? -12.787 0.663 22.897 1.00 75.50 109 GLU A CA 1
ATOM 805 C C . GLU A 1 109 ? -13.048 1.209 24.324 1.00 75.50 109 GLU A C 1
ATOM 807 O O . GLU A 1 109 ? -13.906 0.719 25.058 1.00 75.50 109 GLU A O 1
ATOM 812 N N . GLN A 1 110 ? -12.272 2.190 24.794 1.00 75.25 110 GLN A N 1
ATOM 813 C CA . GLN A 1 110 ? -12.429 2.730 26.153 1.00 75.25 110 GLN A CA 1
ATOM 814 C C . GLN A 1 110 ? -13.548 3.783 26.228 1.00 75.25 110 GLN A C 1
ATOM 816 O O . GLN A 1 110 ? -13.967 4.328 25.213 1.00 75.25 110 GLN A O 1
ATOM 821 N N . LEU A 1 111 ? -13.985 4.141 27.450 1.00 69.44 111 LEU A N 1
ATOM 822 C CA . LEU A 1 111 ? -14.973 5.216 27.686 1.00 69.44 111 LEU A CA 1
ATOM 823 C C . LEU A 1 111 ? -14.603 6.557 27.022 1.00 69.44 111 LEU A C 1
ATOM 825 O O . LEU A 1 111 ? -15.475 7.394 26.805 1.00 69.44 111 LEU A O 1
ATOM 829 N N . GLN A 1 112 ? -13.316 6.768 26.740 1.00 75.31 112 GLN A N 1
ATOM 830 C CA . GLN A 1 112 ? -12.808 7.855 25.912 1.00 75.31 112 GLN A CA 1
ATOM 831 C C . GLN A 1 112 ? -11.945 7.230 24.807 1.00 75.31 112 GLN A C 1
ATOM 833 O O . GLN A 1 112 ? -10.819 6.816 25.102 1.00 75.31 112 GLN A O 1
ATOM 838 N N . PRO A 1 113 ? -12.455 7.104 23.569 1.00 77.12 113 PRO A N 1
ATOM 839 C CA . PRO A 1 113 ? -11.699 6.494 22.486 1.00 77.12 113 PRO A CA 1
ATOM 840 C C . PRO A 1 113 ? -10.464 7.343 22.191 1.00 77.12 113 PRO A C 1
ATOM 842 O O . PRO A 1 113 ? -10.550 8.546 21.938 1.00 77.12 113 PRO A O 1
ATOM 845 N N . ARG A 1 114 ? -9.292 6.709 22.246 1.00 86.00 114 ARG A N 1
ATOM 846 C CA . ARG A 1 114 ? -8.033 7.306 21.802 1.00 86.00 114 ARG A CA 1
ATOM 847 C C . ARG A 1 114 ? -7.676 6.680 20.467 1.00 86.00 114 ARG A C 1
ATOM 849 O O . ARG A 1 114 ? -7.520 5.463 20.399 1.00 86.00 114 ARG A O 1
ATOM 856 N N . CYS A 1 115 ? -7.556 7.518 19.446 1.00 86.56 115 CYS A N 1
ATOM 857 C CA . CYS A 1 115 ? -7.222 7.100 18.093 1.00 86.56 115 CYS A CA 1
ATOM 858 C C . CYS A 1 115 ? -5.796 7.508 17.729 1.00 86.56 115 CYS A C 1
ATOM 860 O O . CYS A 1 115 ? -5.378 8.625 18.053 1.00 86.56 115 CYS A O 1
ATOM 862 N N . ASP A 1 116 ? -5.087 6.645 17.010 1.00 88.62 116 ASP A N 1
ATOM 863 C CA . ASP A 1 116 ? -3.761 6.961 16.476 1.00 88.62 116 ASP A CA 1
ATOM 864 C C . ASP A 1 116 ? -3.835 7.859 15.239 1.00 88.62 116 ASP A C 1
ATOM 866 O O . ASP A 1 116 ? -4.911 8.322 14.831 1.00 88.62 116 ASP A O 1
ATOM 870 N N . ALA A 1 117 ? -2.669 8.142 14.660 1.00 89.50 117 ALA A N 1
ATOM 871 C CA . ALA A 1 117 ? -2.574 8.796 13.367 1.00 89.50 117 ALA A CA 1
ATOM 872 C C . ALA A 1 117 ? -3.281 7.956 12.281 1.00 89.50 117 ALA A C 1
ATOM 874 O O . ALA A 1 117 ? -3.254 6.726 12.350 1.00 89.50 117 ALA A O 1
ATOM 875 N N . PRO A 1 118 ? -3.946 8.604 11.310 1.00 91.25 118 PRO A N 1
ATOM 876 C CA . PRO A 1 118 ? -4.467 7.914 10.138 1.00 91.25 118 PRO A CA 1
ATOM 877 C C . PRO A 1 118 ? -3.345 7.311 9.303 1.00 91.25 118 PRO A C 1
ATOM 879 O O . PRO A 1 118 ? -2.309 7.941 9.108 1.00 91.25 118 PRO A O 1
ATOM 882 N N . VAL A 1 119 ? -3.602 6.108 8.800 1.00 91.75 119 VAL A N 1
ATOM 883 C CA . VAL A 1 119 ? -2.802 5.435 7.779 1.00 91.75 119 VAL A CA 1
ATOM 884 C C . VAL A 1 119 ? -3.587 5.491 6.481 1.00 91.75 119 VAL A C 1
ATOM 886 O O . VAL A 1 119 ? -4.768 5.137 6.460 1.00 91.75 119 VAL A O 1
ATOM 889 N N . GLU A 1 120 ? -2.962 5.996 5.423 1.00 92.62 120 GLU A N 1
ATOM 890 C CA . GLU A 1 120 ? -3.582 6.058 4.105 1.00 92.62 120 GLU A CA 1
ATOM 891 C C . GLU A 1 120 ? -3.736 4.653 3.521 1.00 92.62 120 GLU A C 1
ATOM 893 O O . GLU A 1 120 ? -2.867 3.796 3.662 1.00 92.62 120 GLU A O 1
ATOM 898 N N . VAL A 1 121 ? -4.881 4.423 2.891 1.00 93.19 121 VAL A N 1
ATOM 899 C CA . VAL A 1 121 ? -5.157 3.214 2.128 1.00 93.19 121 VAL A CA 1
ATOM 900 C C . VAL A 1 121 ? -4.478 3.383 0.779 1.00 93.19 121 VAL A C 1
ATOM 902 O O . VAL A 1 121 ? -4.866 4.265 0.010 1.00 93.19 121 VAL A O 1
ATOM 905 N N . ARG A 1 122 ? -3.474 2.555 0.501 1.00 93.19 122 ARG A N 1
ATOM 906 C CA . ARG A 1 122 ? -2.733 2.578 -0.764 1.00 93.19 122 ARG A CA 1
ATOM 907 C C . ARG A 1 122 ? -3.177 1.452 -1.678 1.00 93.19 122 ARG A C 1
ATOM 909 O O . ARG A 1 122 ? -3.614 0.403 -1.207 1.00 93.19 122 ARG A O 1
ATOM 916 N N . GLU A 1 123 ? -3.045 1.669 -2.976 1.00 95.38 123 GLU A N 1
ATOM 917 C CA . GLU A 1 123 ? -3.204 0.615 -3.972 1.00 95.38 123 GLU A CA 1
ATOM 918 C C . GLU A 1 123 ? -1.850 -0.051 -4.234 1.00 95.38 123 GLU A C 1
ATOM 920 O O . GLU A 1 123 ? -0.822 0.621 -4.321 1.00 95.38 123 GLU A O 1
ATOM 925 N N . ALA A 1 124 ? -1.823 -1.379 -4.324 1.00 96.19 124 ALA A N 1
ATOM 926 C CA . ALA A 1 124 ? -0.625 -2.101 -4.728 1.00 96.19 124 ALA A CA 1
ATOM 927 C C . ALA A 1 124 ? -0.260 -1.700 -6.165 1.00 96.19 124 ALA A C 1
ATOM 929 O O . ALA A 1 124 ? -1.098 -1.776 -7.059 1.00 96.19 124 ALA A O 1
ATOM 930 N N . GLY A 1 125 ? 0.983 -1.270 -6.376 1.00 96.56 125 GLY A N 1
ATOM 931 C CA . GLY A 1 125 ? 1.457 -0.735 -7.653 1.00 96.56 125 GLY A CA 1
ATOM 932 C C . GLY A 1 125 ? 1.432 0.791 -7.773 1.00 96.56 125 GLY A C 1
ATOM 933 O O . GLY A 1 125 ? 2.085 1.297 -8.676 1.00 96.56 125 GLY A O 1
ATOM 934 N N . ASP A 1 126 ? 0.771 1.520 -6.865 1.00 96.25 126 ASP A N 1
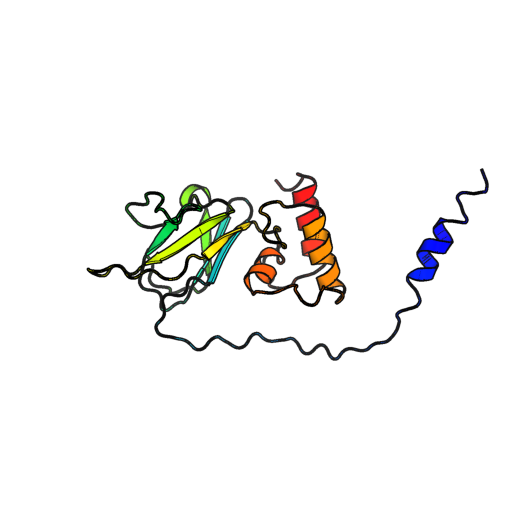ATOM 935 C CA . ASP A 1 126 ? 0.905 2.983 -6.742 1.00 96.25 126 ASP A CA 1
ATOM 936 C C . ASP A 1 126 ? 2.138 3.296 -5.879 1.00 96.25 126 ASP A C 1
ATOM 938 O O . ASP A 1 126 ? 2.088 3.344 -4.641 1.00 96.25 126 ASP A O 1
ATOM 942 N N . LEU A 1 127 ? 3.291 3.437 -6.532 1.00 95.38 127 LEU A N 1
ATOM 943 C CA . LEU A 1 127 ? 4.597 3.524 -5.878 1.00 95.38 127 LEU A CA 1
ATOM 944 C C . LEU A 1 127 ? 4.978 4.953 -5.520 1.00 95.38 127 LEU A C 1
ATOM 946 O O . LEU A 1 127 ? 5.795 5.150 -4.614 1.00 95.38 127 LEU A O 1
ATOM 950 N N . ASN A 1 128 ? 4.405 5.941 -6.205 1.00 93.56 128 ASN A N 1
ATOM 951 C CA . ASN A 1 128 ? 4.641 7.354 -5.922 1.00 93.56 128 ASN A CA 1
ATOM 952 C C . ASN A 1 128 ? 3.579 7.975 -4.983 1.00 93.56 128 ASN A C 1
ATOM 954 O O . ASN A 1 128 ? 3.796 9.088 -4.496 1.00 93.56 128 ASN A O 1
ATOM 958 N N . GLY A 1 129 ? 2.492 7.252 -4.687 1.00 91.62 129 GLY A N 1
ATOM 959 C CA . GLY A 1 129 ? 1.410 7.678 -3.801 1.00 91.62 129 GLY A CA 1
ATOM 960 C C . GLY A 1 129 ? 0.466 8.707 -4.428 1.00 91.62 129 GLY A C 1
ATOM 961 O O . GLY A 1 129 ? -0.117 9.510 -3.695 1.00 91.62 129 GLY A O 1
ATOM 962 N N . ASP A 1 130 ? 0.360 8.757 -5.758 1.00 93.06 130 ASP A N 1
ATOM 963 C CA . ASP A 1 130 ? -0.491 9.708 -6.482 1.00 93.06 130 ASP A CA 1
ATOM 964 C C . ASP A 1 130 ? -1.894 9.171 -6.807 1.00 93.06 130 ASP A C 1
ATOM 966 O O . ASP A 1 130 ? -2.722 9.920 -7.335 1.00 93.06 130 ASP A O 1
ATOM 970 N N . GLN A 1 131 ? -2.201 7.942 -6.370 1.00 92.19 131 GLN A N 1
ATOM 971 C CA . GLN A 1 131 ? -3.475 7.239 -6.565 1.00 92.19 131 GLN A CA 1
ATOM 972 C C . GLN A 1 131 ? -3.754 6.856 -8.023 1.00 92.19 131 GLN A C 1
ATOM 974 O O . GLN A 1 131 ? -4.897 6.547 -8.371 1.00 92.19 131 GLN A O 1
ATOM 979 N N . GLU A 1 132 ? -2.734 6.864 -8.876 1.00 94.38 132 GLU A N 1
ATOM 980 C CA . GLU A 1 132 ? -2.784 6.321 -10.223 1.00 94.38 132 GLU A CA 1
ATOM 981 C C . GLU A 1 132 ? -1.729 5.221 -10.366 1.00 94.38 132 GLU A C 1
ATOM 983 O O . GLU A 1 132 ? -0.604 5.363 -9.914 1.00 94.38 132 GLU A O 1
ATOM 988 N N . ILE A 1 133 ? -2.077 4.120 -11.036 1.00 96.00 133 ILE A N 1
ATOM 989 C CA . ILE A 1 133 ? -1.096 3.096 -11.410 1.00 96.00 133 ILE A CA 1
ATOM 990 C C . ILE A 1 133 ? -0.728 3.322 -12.870 1.00 96.00 133 ILE A C 1
ATOM 992 O O . ILE A 1 133 ? -1.516 3.042 -13.780 1.00 96.00 133 ILE A O 1
ATOM 996 N N . ASN A 1 134 ? 0.457 3.875 -13.113 1.00 96.81 134 ASN A N 1
ATOM 997 C CA . ASN A 1 134 ? 0.879 4.270 -14.449 1.00 96.81 134 ASN A CA 1
ATOM 998 C C . ASN A 1 134 ? 2.382 4.023 -14.704 1.00 96.81 134 ASN A C 1
ATOM 1000 O O . ASN A 1 134 ? 3.086 3.312 -13.989 1.00 96.81 134 ASN A O 1
ATOM 1004 N N . VAL A 1 135 ? 2.893 4.555 -15.818 1.00 97.19 135 VAL A N 1
ATOM 1005 C CA . VAL A 1 135 ? 4.284 4.327 -16.251 1.00 97.19 135 VAL A CA 1
ATOM 1006 C C . VAL A 1 135 ? 5.306 4.965 -15.296 1.00 97.19 135 VAL A C 1
ATOM 1008 O O . VAL A 1 135 ? 6.463 4.547 -15.283 1.00 97.19 135 VAL A O 1
ATOM 1011 N N . ILE A 1 136 ? 4.913 5.956 -14.492 1.00 96.38 136 ILE A N 1
ATOM 1012 C CA . ILE A 1 136 ? 5.778 6.564 -13.475 1.00 96.38 136 ILE A CA 1
ATOM 1013 C C . ILE A 1 136 ? 6.104 5.537 -12.385 1.00 96.38 136 ILE A C 1
ATOM 1015 O O . ILE A 1 136 ? 7.275 5.402 -12.029 1.00 96.38 136 ILE A O 1
ATOM 1019 N N . ASP A 1 137 ? 5.124 4.756 -11.930 1.00 96.75 137 ASP A N 1
ATOM 1020 C CA . ASP A 1 137 ? 5.328 3.678 -10.955 1.00 96.75 137 ASP A CA 1
ATOM 1021 C C . ASP A 1 137 ? 6.266 2.604 -11.496 1.00 96.75 137 ASP A C 1
ATOM 1023 O O . ASP A 1 137 ? 7.228 2.204 -10.842 1.00 96.75 137 ASP A O 1
ATOM 1027 N N . LEU A 1 138 ? 6.067 2.218 -12.758 1.00 96.94 138 LEU A N 1
ATOM 1028 C CA . LEU A 1 138 ? 6.956 1.284 -13.444 1.00 96.94 138 LEU A CA 1
ATOM 1029 C C . LEU A 1 138 ? 8.405 1.790 -13.489 1.00 96.94 138 LEU A C 1
ATOM 1031 O O . LEU A 1 138 ? 9.340 1.002 -13.338 1.00 96.94 138 LEU A O 1
ATOM 1035 N N . MET A 1 139 ? 8.609 3.093 -13.697 1.00 96.62 139 MET A N 1
ATOM 1036 C CA . MET A 1 139 ? 9.947 3.684 -13.677 1.00 96.62 139 MET A CA 1
ATOM 1037 C C . MET A 1 139 ? 10.582 3.637 -12.282 1.00 96.62 139 MET A C 1
ATOM 1039 O O . MET A 1 139 ? 11.774 3.340 -12.197 1.00 96.62 139 MET A O 1
ATOM 1043 N N . LEU A 1 140 ? 9.814 3.886 -11.213 1.00 95.75 140 LEU A N 1
ATOM 1044 C CA . LEU A 1 140 ? 10.302 3.768 -9.832 1.00 95.75 140 LEU A CA 1
ATOM 1045 C C . LEU A 1 140 ? 10.732 2.333 -9.517 1.00 95.75 140 LEU A C 1
ATOM 1047 O O . LEU A 1 140 ? 11.857 2.116 -9.067 1.00 95.75 140 LEU A O 1
ATOM 1051 N N . LEU A 1 141 ? 9.885 1.360 -9.855 1.00 95.75 141 LEU A N 1
ATOM 1052 C CA . LEU A 1 141 ? 10.166 -0.060 -9.658 1.00 95.75 141 LEU A CA 1
ATOM 1053 C C . LEU A 1 141 ? 11.416 -0.512 -10.423 1.00 95.75 141 LEU A C 1
ATOM 1055 O O . LEU A 1 141 ? 12.284 -1.198 -9.885 1.00 95.75 141 LEU A O 1
ATOM 1059 N N . TYR A 1 142 ? 11.538 -0.091 -11.686 1.00 95.69 142 TYR A N 1
ATOM 1060 C CA . TYR A 1 142 ? 12.719 -0.367 -12.501 1.00 95.69 142 TYR A CA 1
ATOM 1061 C C . TYR A 1 142 ? 13.990 0.212 -11.873 1.00 95.69 142 TYR A C 1
ATOM 1063 O O . TYR A 1 142 ? 15.018 -0.466 -11.841 1.00 95.69 142 TYR A O 1
ATOM 1071 N N . TRP A 1 143 ? 13.948 1.454 -11.385 1.00 94.62 143 TRP A N 1
ATOM 1072 C CA . TRP A 1 143 ? 15.129 2.066 -10.788 1.00 94.62 143 TRP A CA 1
ATOM 1073 C C . TRP A 1 143 ? 15.576 1.359 -9.515 1.00 94.62 143 TRP A C 1
ATOM 1075 O O . TRP A 1 143 ? 16.784 1.194 -9.341 1.00 94.62 143 TRP A O 1
ATOM 1085 N N . GLU A 1 144 ? 14.641 0.906 -8.683 1.00 94.12 144 GLU A N 1
ATOM 1086 C CA . GLU A 1 144 ? 14.945 0.087 -7.507 1.00 94.12 144 GLU A CA 1
ATOM 1087 C C . GLU A 1 144 ? 15.660 -1.204 -7.876 1.00 94.12 144 GLU A C 1
ATOM 1089 O O . GLU A 1 144 ? 16.747 -1.482 -7.378 1.00 94.12 144 GLU A O 1
ATOM 1094 N N . ILE A 1 145 ? 15.099 -1.966 -8.814 1.00 93.50 145 ILE A N 1
ATOM 1095 C CA . ILE A 1 145 ? 15.660 -3.259 -9.228 1.00 93.50 145 ILE A CA 1
ATOM 1096 C C . ILE A 1 145 ? 17.060 -3.094 -9.830 1.00 93.50 145 ILE A C 1
ATOM 1098 O O . ILE A 1 145 ? 17.914 -3.972 -9.703 1.00 93.50 145 ILE A O 1
ATOM 1102 N N . MET A 1 146 ? 17.307 -1.960 -10.485 1.00 93.75 146 MET A N 1
ATOM 1103 C CA . MET A 1 146 ? 18.602 -1.632 -11.072 1.00 93.75 146 MET A CA 1
ATOM 1104 C C . MET A 1 146 ? 19.592 -1.007 -10.080 1.00 93.75 146 MET A C 1
ATOM 1106 O O . MET A 1 146 ? 20.709 -0.701 -10.498 1.00 93.75 146 MET A O 1
ATOM 1110 N N . ASP A 1 147 ? 19.212 -0.797 -8.815 1.00 91.12 147 ASP A N 1
ATOM 1111 C CA . ASP A 1 147 ? 20.004 -0.072 -7.806 1.00 91.12 147 ASP A CA 1
ATOM 1112 C C . ASP A 1 147 ? 20.410 1.337 -8.297 1.00 91.12 147 ASP A C 1
ATOM 1114 O O . ASP A 1 147 ? 21.528 1.824 -8.132 1.00 91.12 147 ASP A O 1
ATOM 1118 N N . THR A 1 148 ? 19.476 1.985 -8.999 1.00 91.19 148 THR A N 1
ATOM 1119 C CA . THR A 1 148 ? 19.598 3.350 -9.546 1.00 91.19 148 THR A CA 1
ATOM 1120 C C . THR A 1 148 ? 18.498 4.278 -9.041 1.00 91.19 148 THR A C 1
ATOM 1122 O O . THR A 1 148 ? 18.325 5.378 -9.572 1.00 91.19 148 THR A O 1
ATOM 1125 N N . SER A 1 149 ? 17.751 3.828 -8.029 1.00 80.00 149 SER A N 1
ATOM 1126 C CA . SER A 1 149 ? 16.650 4.573 -7.435 1.00 80.00 149 SER A CA 1
ATOM 1127 C C . SER A 1 149 ? 17.100 5.968 -6.999 1.00 80.00 149 SER A C 1
ATOM 1129 O O . SER A 1 149 ? 18.217 6.133 -6.485 1.00 80.00 149 SER A O 1
ATOM 1131 N N . PRO A 1 150 ? 16.278 7.016 -7.210 1.00 79.12 150 PRO A N 1
ATOM 1132 C CA . PRO A 1 150 ? 16.529 8.289 -6.558 1.00 79.12 150 PRO A CA 1
ATOM 1133 C C . PRO A 1 150 ? 16.684 8.053 -5.052 1.00 79.12 150 PRO A C 1
ATOM 1135 O O . PRO A 1 150 ? 16.006 7.213 -4.473 1.00 79.12 150 PRO A O 1
ATOM 1138 N N . ALA A 1 151 ? 17.529 8.846 -4.387 1.00 75.38 151 ALA A N 1
ATOM 1139 C CA . ALA A 1 151 ? 17.779 8.724 -2.942 1.00 75.38 151 ALA A CA 1
ATOM 1140 C C . ALA A 1 151 ? 16.513 8.856 -2.059 1.00 75.38 151 ALA A C 1
ATOM 1142 O O . ALA A 1 151 ? 16.593 8.735 -0.841 1.00 75.38 151 ALA A O 1
ATOM 1143 N N . SER A 1 152 ? 15.375 9.164 -2.679 1.00 79.94 152 SER A N 1
ATOM 1144 C CA . SER A 1 152 ? 14.055 9.309 -2.096 1.00 79.94 152 SER A CA 1
ATOM 1145 C C . SER A 1 152 ? 13.095 8.177 -2.486 1.00 79.94 152 SER A C 1
ATOM 1147 O O . SER A 1 152 ? 11.898 8.432 -2.552 1.00 79.94 152 SER A O 1
ATOM 1149 N N . TRP A 1 153 ? 13.548 6.984 -2.867 1.00 86.88 153 TRP A N 1
ATOM 1150 C CA . TRP A 1 153 ? 12.650 5.836 -3.017 1.00 86.88 153 TRP A CA 1
ATOM 1151 C C . TRP A 1 153 ? 13.418 4.520 -2.808 1.00 86.88 153 TRP A C 1
ATOM 1153 O O . TRP A 1 153 ? 14.530 4.411 -3.325 1.00 86.88 153 TRP A O 1
ATOM 1163 N N . PRO A 1 154 ? 12.864 3.538 -2.078 1.00 89.25 154 PRO A N 1
ATOM 1164 C CA . PRO A 1 154 ? 11.675 3.642 -1.227 1.00 89.25 154 PRO A CA 1
ATOM 1165 C C . PRO A 1 154 ? 11.930 4.579 -0.028 1.00 89.25 154 PRO A C 1
ATOM 1167 O O . PRO A 1 154 ? 13.016 4.591 0.550 1.00 89.25 154 PRO A O 1
ATOM 1170 N N . ASN A 1 155 ? 10.941 5.392 0.357 1.00 88.00 155 ASN A N 1
ATOM 1171 C CA . ASN A 1 155 ? 11.046 6.299 1.517 1.00 88.00 155 ASN A CA 1
ATOM 1172 C C . ASN A 1 155 ? 10.492 5.686 2.799 1.00 88.00 155 ASN A C 1
ATOM 1174 O O . ASN A 1 155 ? 10.785 6.144 3.907 1.00 88.00 155 ASN A O 1
ATOM 1178 N N . SER A 1 156 ? 9.631 4.691 2.644 1.00 87.06 156 SER A N 1
ATOM 1179 C CA . SER A 1 156 ? 8.877 4.070 3.711 1.00 87.06 156 SER A CA 1
ATOM 1180 C C . SER A 1 156 ? 8.726 2.577 3.455 1.00 87.06 156 SER A C 1
ATOM 1182 O O . SER A 1 156 ? 8.931 2.080 2.351 1.00 87.06 156 SER A O 1
ATOM 1184 N N . TYR A 1 157 ? 8.355 1.853 4.504 1.00 86.56 157 TYR A N 1
ATOM 1185 C CA . TYR A 1 157 ? 8.020 0.440 4.385 1.00 86.56 157 TYR A CA 1
ATOM 1186 C C . TYR A 1 157 ? 6.749 0.218 3.542 1.00 86.56 157 TYR A C 1
ATOM 1188 O O . TYR A 1 157 ? 6.657 -0.782 2.840 1.00 86.56 157 TYR A O 1
ATOM 1196 N N . ASP A 1 158 ? 5.826 1.183 3.522 1.00 87.38 158 ASP A N 1
ATOM 1197 C CA . ASP A 1 158 ? 4.623 1.119 2.685 1.00 87.38 158 ASP A CA 1
ATOM 1198 C C . ASP A 1 158 ? 4.960 1.170 1.189 1.00 87.38 158 ASP A C 1
ATOM 1200 O O . ASP A 1 158 ? 4.279 0.528 0.395 1.00 87.38 158 ASP A O 1
ATOM 1204 N N . ASP A 1 159 ? 6.032 1.876 0.802 1.00 91.69 159 ASP A N 1
ATOM 1205 C CA . ASP A 1 159 ? 6.515 1.885 -0.589 1.00 91.69 159 ASP A CA 1
ATOM 1206 C C . ASP A 1 159 ? 7.005 0.497 -1.012 1.00 91.69 159 ASP A C 1
ATOM 1208 O O . ASP A 1 159 ? 6.738 0.056 -2.127 1.00 91.69 159 ASP A O 1
ATOM 1212 N N . VAL A 1 160 ? 7.682 -0.210 -0.101 1.00 92.94 160 VAL A N 1
ATOM 1213 C CA . VAL A 1 160 ? 8.164 -1.575 -0.341 1.00 92.94 160 VAL A CA 1
ATOM 1214 C C . VAL A 1 160 ? 6.988 -2.537 -0.494 1.00 92.94 160 VAL A C 1
ATOM 1216 O O . VAL A 1 160 ? 6.967 -3.329 -1.431 1.00 92.94 160 VAL A O 1
ATOM 1219 N N . LEU A 1 161 ? 5.979 -2.433 0.377 1.00 92.50 161 LEU A N 1
ATOM 1220 C CA . LEU A 1 161 ? 4.777 -3.267 0.296 1.00 92.50 161 LEU A CA 1
ATOM 1221 C C . LEU A 1 161 ? 3.949 -3.003 -0.966 1.00 92.50 161 LEU A C 1
ATOM 1223 O O . LEU A 1 161 ? 3.361 -3.931 -1.515 1.00 92.50 161 LEU A O 1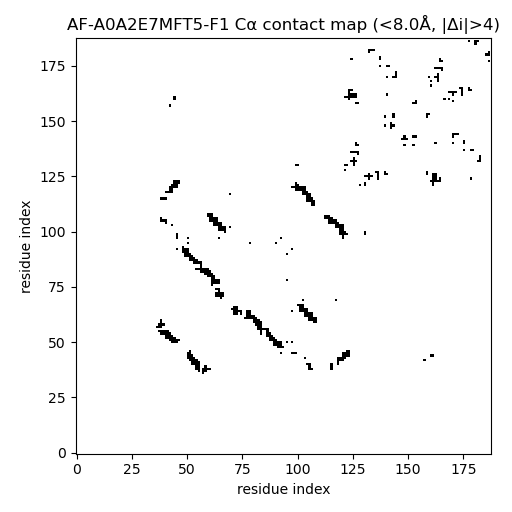
ATOM 1227 N N . ALA A 1 162 ? 3.874 -1.748 -1.415 1.00 94.75 162 ALA A N 1
ATOM 1228 C CA . ALA A 1 162 ? 3.187 -1.403 -2.655 1.00 94.75 162 ALA A CA 1
ATOM 1229 C C . ALA A 1 162 ? 3.926 -1.936 -3.895 1.00 94.75 162 ALA A C 1
ATOM 1231 O O . ALA A 1 162 ? 3.276 -2.232 -4.896 1.00 94.75 162 ALA A O 1
ATOM 1232 N N . ALA A 1 163 ? 5.256 -2.063 -3.822 1.00 96.69 163 ALA A N 1
ATOM 1233 C CA . ALA A 1 163 ? 6.117 -2.539 -4.904 1.00 96.69 163 ALA A CA 1
ATOM 1234 C C . ALA A 1 163 ? 6.193 -4.064 -5.028 1.00 96.69 163 ALA A C 1
ATOM 1236 O O . ALA A 1 163 ? 6.331 -4.561 -6.143 1.00 96.69 163 ALA A O 1
ATOM 1237 N N . ASP A 1 164 ? 6.100 -4.792 -3.916 1.00 96.19 164 ASP A N 1
ATOM 1238 C CA . ASP A 1 164 ? 6.009 -6.254 -3.896 1.00 96.19 164 ASP A CA 1
ATOM 1239 C C . ASP A 1 164 ? 4.589 -6.697 -4.285 1.00 96.19 164 ASP A C 1
ATOM 1241 O O . ASP A 1 164 ? 3.703 -6.891 -3.449 1.00 96.19 164 ASP A O 1
ATOM 1245 N N . LEU A 1 165 ? 4.349 -6.820 -5.587 1.00 95.88 165 LEU A N 1
ATOM 1246 C CA . LEU A 1 165 ? 3.036 -7.094 -6.165 1.00 95.88 165 LEU A CA 1
ATOM 1247 C C . LEU A 1 165 ? 2.644 -8.565 -6.051 1.00 95.88 165 LEU A C 1
ATOM 1249 O O . LEU A 1 165 ? 1.450 -8.879 -6.039 1.00 95.88 165 LEU A O 1
ATOM 1253 N N . ASN A 1 166 ? 3.620 -9.467 -5.942 1.00 94.81 166 ASN A N 1
ATOM 1254 C CA . ASN A 1 166 ? 3.367 -10.898 -5.799 1.00 94.81 166 ASN A CA 1
ATOM 1255 C C . ASN A 1 166 ? 3.281 -11.351 -4.321 1.00 94.81 166 ASN A C 1
ATOM 1257 O O . ASN A 1 166 ? 2.731 -12.419 -4.052 1.00 94.81 166 ASN A O 1
ATOM 1261 N N . GLY A 1 167 ? 3.710 -10.514 -3.368 1.00 91.94 167 GLY A N 1
ATOM 1262 C CA . GLY A 1 167 ? 3.682 -10.795 -1.932 1.00 91.94 167 GLY A CA 1
ATOM 1263 C C . GLY A 1 167 ? 4.771 -11.761 -1.453 1.00 91.94 167 GLY A C 1
ATOM 1264 O O . GLY A 1 167 ? 4.532 -12.463 -0.468 1.00 91.94 167 GLY A O 1
ATOM 1265 N N . ASP A 1 168 ? 5.904 -11.865 -2.153 1.00 93.81 168 ASP A N 1
ATOM 1266 C CA . ASP A 1 168 ? 7.024 -12.756 -1.816 1.00 93.81 168 ASP A CA 1
ATOM 1267 C C . ASP A 1 168 ? 8.133 -12.087 -0.984 1.00 93.81 168 ASP A C 1
ATOM 1269 O O . ASP A 1 168 ? 9.181 -12.697 -0.743 1.00 93.81 168 ASP A O 1
ATOM 1273 N N . ASP A 1 169 ? 7.878 -10.867 -0.502 1.00 91.38 169 ASP A N 1
ATOM 1274 C CA . ASP A 1 169 ? 8.784 -10.003 0.254 1.00 91.38 169 ASP A CA 1
ATOM 1275 C C . ASP A 1 169 ? 10.044 -9.571 -0.533 1.00 91.38 169 ASP A C 1
ATOM 1277 O O . ASP A 1 169 ? 11.005 -9.062 0.060 1.00 91.38 169 ASP A O 1
ATOM 1281 N N . ALA A 1 170 ? 10.078 -9.749 -1.861 1.00 94.69 170 ALA A N 1
ATOM 1282 C CA . ALA A 1 170 ? 11.216 -9.390 -2.700 1.00 94.69 170 ALA A CA 1
ATOM 1283 C C . ALA A 1 170 ? 10.818 -8.554 -3.923 1.00 94.69 170 ALA A C 1
ATOM 1285 O O . ALA A 1 170 ? 10.312 -9.071 -4.907 1.00 94.69 170 ALA A O 1
ATOM 1286 N N . ILE A 1 171 ? 11.232 -7.284 -3.948 1.00 96.00 171 ILE A N 1
ATOM 1287 C CA . ILE A 1 171 ? 11.069 -6.421 -5.127 1.00 96.00 171 ILE A CA 1
ATOM 1288 C C . ILE A 1 171 ? 12.008 -6.880 -6.248 1.00 96.00 171 ILE A C 1
ATOM 1290 O O . ILE A 1 171 ? 13.232 -6.732 -6.162 1.00 96.00 171 ILE A O 1
ATOM 1294 N N . ASN A 1 172 ? 11.450 -7.447 -7.314 1.00 96.88 172 ASN A N 1
ATOM 1295 C CA . ASN A 1 172 ? 12.215 -7.993 -8.424 1.00 96.88 172 ASN A CA 1
ATOM 1296 C C . ASN A 1 172 ? 11.471 -7.909 -9.774 1.00 96.88 172 ASN A C 1
ATOM 1298 O O . ASN A 1 172 ? 10.445 -7.256 -9.937 1.00 96.88 172 ASN A O 1
ATOM 1302 N N . VAL A 1 173 ? 12.033 -8.534 -10.8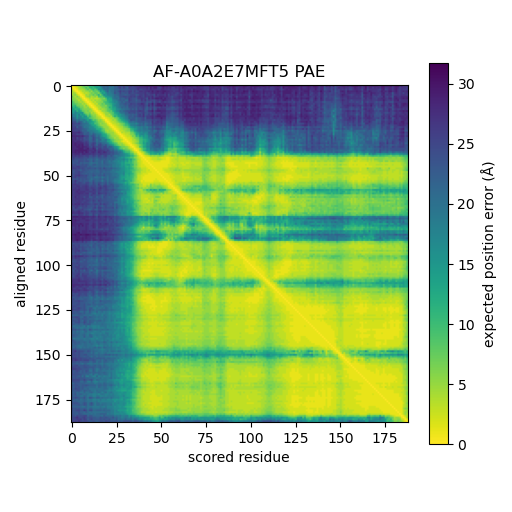14 1.00 97.44 173 VAL A N 1
ATOM 1303 C CA . VAL A 1 173 ? 11.496 -8.455 -12.187 1.00 97.44 173 VAL A CA 1
ATOM 1304 C C . VAL A 1 173 ? 10.087 -9.056 -12.306 1.00 97.44 173 VAL A C 1
ATOM 1306 O O . VAL A 1 173 ? 9.356 -8.692 -13.225 1.00 97.44 173 VAL A O 1
ATOM 1309 N N . ILE A 1 174 ? 9.683 -9.953 -11.404 1.00 97.62 174 ILE A N 1
ATOM 1310 C CA . ILE A 1 174 ? 8.317 -10.489 -11.380 1.00 97.62 174 ILE A CA 1
ATOM 1311 C C . ILE A 1 174 ? 7.314 -9.363 -11.104 1.00 97.62 174 ILE A C 1
ATOM 1313 O O . ILE A 1 174 ? 6.308 -9.280 -11.805 1.00 97.62 174 ILE A O 1
ATOM 1317 N N . ASP A 1 175 ? 7.619 -8.451 -10.181 1.00 97.69 175 ASP A N 1
ATOM 1318 C CA . ASP A 1 175 ? 6.750 -7.313 -9.867 1.00 97.69 175 ASP A CA 1
ATOM 1319 C C . ASP A 1 175 ? 6.591 -6.374 -11.065 1.00 97.69 175 ASP A C 1
ATOM 1321 O O . ASP A 1 175 ? 5.490 -5.913 -11.350 1.00 97.69 175 ASP A O 1
ATOM 1325 N N . ILE A 1 176 ? 7.652 -6.169 -11.857 1.00 97.25 176 ILE A N 1
ATOM 1326 C CA . ILE A 1 176 ? 7.563 -5.407 -13.116 1.00 97.25 176 ILE A CA 1
ATOM 1327 C C . ILE A 1 176 ? 6.522 -6.016 -14.063 1.00 97.25 176 ILE A C 1
ATOM 1329 O O . ILE A 1 176 ? 5.763 -5.281 -14.695 1.00 97.25 176 ILE A O 1
ATOM 1333 N N . LEU A 1 177 ? 6.502 -7.345 -14.201 1.00 96.94 177 LEU A N 1
ATOM 1334 C CA . LEU A 1 177 ? 5.561 -8.022 -15.094 1.00 96.94 177 LEU A CA 1
ATOM 1335 C C . LEU A 1 177 ? 4.122 -7.866 -14.596 1.00 96.94 177 LEU A C 1
ATOM 1337 O O . LEU A 1 177 ? 3.247 -7.538 -15.393 1.00 96.94 177 LEU A O 1
ATOM 1341 N N . LEU A 1 178 ? 3.899 -8.019 -13.289 1.00 96.31 178 LEU A N 1
ATOM 1342 C CA . LEU A 1 178 ? 2.580 -7.825 -12.687 1.00 96.31 178 LEU A CA 1
ATOM 1343 C C . LEU A 1 178 ? 2.093 -6.379 -12.831 1.00 96.31 178 LEU A C 1
ATOM 1345 O O . LEU A 1 178 ? 0.945 -6.152 -13.203 1.00 96.31 178 LEU A O 1
ATOM 1349 N N . LEU A 1 179 ? 2.970 -5.395 -12.617 1.00 96.38 179 LEU A N 1
ATOM 1350 C CA . LEU A 1 179 ? 2.627 -3.984 -12.781 1.00 96.38 179 LEU A CA 1
ATOM 1351 C C . LEU A 1 179 ? 2.254 -3.656 -14.230 1.00 96.38 179 LEU A C 1
ATOM 1353 O O . LEU A 1 179 ? 1.305 -2.918 -14.484 1.00 96.38 179 LEU A O 1
ATOM 1357 N N . LEU A 1 180 ? 2.981 -4.222 -15.197 1.00 96.56 180 LEU A N 1
ATOM 1358 C CA . LEU A 1 180 ? 2.659 -4.081 -16.617 1.00 96.56 180 LEU A CA 1
ATOM 1359 C C . LEU A 1 180 ? 1.293 -4.677 -16.959 1.00 96.56 180 LEU A C 1
ATOM 1361 O O . LEU A 1 180 ? 0.567 -4.077 -17.752 1.00 96.56 180 LEU A O 1
ATOM 1365 N N . ASP A 1 181 ? 0.934 -5.820 -16.377 1.00 95.25 181 ASP A N 1
ATOM 1366 C CA . ASP A 1 181 ? -0.385 -6.422 -16.578 1.00 95.25 181 ASP A CA 1
ATOM 1367 C C . ASP A 1 181 ? -1.503 -5.529 -16.021 1.00 95.25 181 ASP A C 1
ATOM 1369 O O . ASP A 1 181 ? -2.527 -5.341 -16.684 1.00 95.25 181 ASP A O 1
ATOM 1373 N N . VAL A 1 182 ? -1.283 -4.900 -14.862 1.00 93.94 182 VAL A N 1
ATOM 1374 C CA . VAL A 1 182 ? -2.208 -3.906 -14.292 1.00 93.94 182 VAL A CA 1
ATOM 1375 C C . VAL A 1 182 ? -2.342 -2.688 -15.214 1.00 93.94 182 VAL A C 1
ATOM 1377 O O . VAL A 1 182 ? -3.455 -2.329 -15.596 1.00 93.94 182 VAL A O 1
ATOM 1380 N N . ILE A 1 183 ? -1.228 -2.095 -15.657 1.00 94.44 183 ILE A N 1
ATOM 1381 C CA . ILE A 1 183 ? -1.222 -0.914 -16.544 1.00 94.44 183 ILE A CA 1
ATOM 1382 C C . ILE A 1 183 ? -1.897 -1.209 -17.894 1.00 94.44 183 ILE A C 1
ATOM 1384 O O . ILE A 1 183 ? -2.583 -0.353 -18.456 1.00 94.44 183 ILE A O 1
ATOM 1388 N N . ASN A 1 184 ? -1.714 -2.417 -18.432 1.00 93.44 184 ASN A N 1
ATOM 1389 C CA . ASN A 1 184 ? -2.335 -2.835 -19.690 1.00 93.44 184 ASN A CA 1
ATOM 1390 C C . ASN A 1 184 ? -3.823 -3.192 -19.542 1.00 93.44 184 ASN A C 1
ATOM 1392 O O . ASN A 1 184 ? -4.493 -3.403 -20.556 1.00 93.44 184 ASN A O 1
ATOM 1396 N N . GLY A 1 185 ? -4.338 -3.276 -18.311 1.00 87.88 185 GLY A N 1
ATOM 1397 C CA . GLY A 1 185 ? -5.689 -3.749 -18.023 1.00 87.88 185 GLY A CA 1
ATOM 1398 C C . GLY A 1 185 ? -5.885 -5.236 -18.330 1.00 87.88 185 GLY A C 1
ATOM 1399 O O . GLY A 1 185 ? -6.998 -5.643 -18.655 1.00 87.88 185 GLY A O 1
ATOM 1400 N N . SER A 1 186 ? -4.809 -6.029 -18.301 1.00 77.00 186 SER A N 1
ATOM 1401 C CA . SER A 1 186 ? -4.837 -7.485 -18.496 1.00 77.00 186 SER A CA 1
ATOM 1402 C C . SER A 1 186 ? -4.811 -8.277 -17.190 1.00 77.00 186 SER A C 1
ATOM 1404 O O . SER A 1 186 ? -4.952 -9.497 -17.235 1.00 77.00 186 SER A O 1
ATOM 1406 N N . ALA A 1 187 ? -4.640 -7.608 -16.049 1.00 70.25 187 ALA A N 1
ATOM 1407 C CA . ALA A 1 187 ? -4.884 -8.198 -14.741 1.00 70.25 187 ALA A CA 1
ATOM 1408 C C . ALA A 1 187 ? -6.405 -8.355 -14.535 1.00 70.25 187 ALA A C 1
ATOM 1410 O O . ALA A 1 187 ? -7.111 -7.361 -14.361 1.00 70.25 187 ALA A O 1
ATOM 1411 N N . GLU A 1 188 ? -6.899 -9.594 -14.624 1.00 52.06 188 GLU A N 1
ATOM 1412 C CA . GLU A 1 188 ? -8.261 -10.000 -14.230 1.00 52.06 188 GLU A CA 1
ATOM 1413 C C . GLU A 1 188 ? -8.269 -10.599 -12.821 1.00 52.06 188 GLU A C 1
ATOM 1415 O O . GLU A 1 188 ? -7.365 -11.418 -12.526 1.00 52.06 188 GLU A O 1
#

Secondary structure (DSSP, 8-state):
--SSSHHHHHHHSTTSS-------------------S---EEEEEEETTEEEEEE-TT--SEEEEE-TTS-B---TT-S-----S-SEEEEEHHHH---TT-EEEEE--SSS--B---EEEEETT--SSSS--SHHHHHHHHHHHTT---TTSS-SHHHHHHH-SSSSS--SHHHHHHHHHHHTT---

Sequence (188 aa):
MATLRNSLLALVATLAFFGAILALVTSAQAAPRGAGVGLELTSVLVRGDTVRVEYSSKVRGCGLLTNRDGRELHSDTGLFCRKGVDVVAEYDITEFRALPGQSVRLCTEQLQPRCDAPVEVREAGDLNGDQEINVIDLMLLYWEIMDTSPASWPNSYDDVLAADLNGDDAINVIDILLLLDVINGSAE

Nearest PDB structures (foldseek):
  8sm2-assembly1_C-2  TM=4.557E-01  e=2.972E-01  Macaca mulatta
  8sku-assembly1_R  TM=4.512E-01  e=5.429E-01  Homo sapiens
  8g4l-assembly1_n  TM=4.246E-01  e=6.908E-01  Homo sapiens
  2dyp-assembly1_D  TM=3.930E-01  e=5.766E-01  Homo sapiens
  1p6f-assembly1_A  TM=4.216E-01  e=1.188E+00  Homo sapiens

pLDDT: mean 78.51, std 18.83, range [36.72, 97.69]